Protein AF-A0AAV4H2F5-F1 (afdb_monomer)

Mean predicted aligned error: 20.24 Å

Solvent-accessible surface area (backbone atoms only — not comparable to full-atom values): 13878 Å² total; per-residue (Å²): 135,83,78,61,70,67,60,59,53,52,52,54,50,53,52,54,51,52,52,49,53,52,49,54,52,52,52,52,52,51,51,53,51,51,52,52,50,53,53,51,51,53,53,52,52,51,53,51,50,53,53,51,53,53,51,51,52,51,50,50,52,52,51,52,51,51,52,52,51,51,53,53,50,51,56,56,52,55,61,58,53,57,67,69,66,74,74,79,84,84,77,84,87,78,87,90,76,91,78,83,88,78,91,76,88,77,88,81,81,91,78,89,80,89,75,86,76,86,82,80,87,81,82,80,81,82,85,76,77,90,78,78,86,81,91,73,89,78,78,87,79,90,80,91,72,88,82,88,80,90,79,90,75,90,73,89,80,80,88,81,90,74,94,68,84,86,75,78,76,78,73,85,73,88,66,60,94,46,59,44,77,50,76,61,87,96,46,82,45,82,46,82,44,95,46,74,73,76,76,76,123

Radius of gyration: 42.18 Å; Cα contacts (8 Å, |Δi|>4): 29; chains: 1; bounding box: 100×70×114 Å

Structure (mmCIF, N/CA/C/O backbone):
data_AF-A0AAV4H2F5-F1
#
_entry.id   AF-A0AAV4H2F5-F1
#
loop_
_atom_site.group_PDB
_atom_site.id
_atom_site.type_symbol
_atom_site.label_atom_id
_atom_site.label_alt_id
_atom_site.label_comp_id
_atom_site.label_asym_id
_atom_site.label_entity_id
_atom_site.label_seq_id
_atom_site.pdbx_PDB_ins_code
_atom_site.Cartn_x
_atom_site.Cartn_y
_atom_site.Cartn_z
_atom_site.occupancy
_atom_site.B_iso_or_equiv
_atom_site.auth_seq_id
_atom_site.auth_comp_id
_atom_site.auth_asym_id
_atom_site.auth_atom_id
_atom_site.pdbx_PDB_model_num
ATOM 1 N N . MET A 1 1 ? 47.184 4.853 -54.121 1.00 73.62 1 MET A N 1
ATOM 2 C CA . MET A 1 1 ? 46.004 4.167 -53.568 1.00 73.62 1 MET A CA 1
ATOM 3 C C . MET A 1 1 ? 45.003 5.273 -53.310 1.00 73.62 1 MET A C 1
ATOM 5 O O . MET A 1 1 ? 45.064 5.906 -52.266 1.00 73.62 1 MET A O 1
ATOM 9 N N . GLU A 1 2 ? 44.253 5.638 -54.346 1.00 85.94 2 GLU A N 1
ATOM 10 C CA . GLU A 1 2 ? 43.123 6.559 -54.211 1.00 85.94 2 GLU A CA 1
ATOM 11 C C . GLU A 1 2 ? 42.009 5.762 -53.534 1.00 85.94 2 GLU A C 1
ATOM 13 O O . GLU A 1 2 ? 41.731 4.635 -53.934 1.00 85.94 2 GLU A O 1
ATOM 18 N N . ILE A 1 3 ? 41.495 6.279 -52.422 1.00 80.38 3 ILE A N 1
ATOM 19 C CA . ILE A 1 3 ? 40.311 5.719 -51.775 1.00 80.38 3 ILE A CA 1
ATOM 20 C C . ILE A 1 3 ? 39.130 6.325 -52.521 1.00 80.38 3 ILE A C 1
ATOM 22 O O . ILE A 1 3 ? 39.011 7.547 -52.564 1.00 80.38 3 ILE A O 1
ATOM 26 N N . ASP A 1 4 ? 38.303 5.481 -53.127 1.00 89.12 4 ASP A N 1
ATOM 27 C CA . ASP A 1 4 ? 37.153 5.917 -53.913 1.00 89.12 4 ASP A CA 1
ATOM 28 C C . ASP A 1 4 ? 36.142 6.653 -53.011 1.00 89.12 4 ASP A C 1
ATOM 30 O O . ASP A 1 4 ? 35.749 6.135 -51.958 1.00 89.12 4 ASP A O 1
ATOM 34 N N . ASP A 1 5 ? 35.700 7.848 -53.422 1.00 89.81 5 ASP A N 1
ATOM 35 C CA . ASP A 1 5 ? 34.778 8.726 -52.673 1.00 89.81 5 ASP A CA 1
ATOM 36 C C . ASP A 1 5 ? 33.456 8.035 -52.270 1.00 89.81 5 ASP A C 1
ATOM 38 O O . ASP A 1 5 ? 32.807 8.417 -51.290 1.00 89.81 5 ASP A O 1
ATOM 42 N N . GLU A 1 6 ? 33.070 6.967 -52.973 1.00 91.44 6 GLU A N 1
ATOM 43 C CA . GLU A 1 6 ? 31.898 6.144 -52.649 1.00 91.44 6 GLU A CA 1
ATOM 44 C C . GLU A 1 6 ? 32.012 5.475 -51.269 1.00 91.44 6 GLU A C 1
ATOM 46 O O . GLU A 1 6 ? 31.025 5.365 -50.534 1.00 91.44 6 GLU A O 1
ATOM 51 N N . THR A 1 7 ? 33.225 5.087 -50.865 1.00 89.12 7 THR A N 1
ATOM 52 C CA . THR A 1 7 ? 33.466 4.433 -49.569 1.00 89.12 7 THR A CA 1
ATOM 53 C C . THR A 1 7 ? 33.286 5.396 -48.392 1.00 89.12 7 THR A C 1
ATOM 55 O O . THR A 1 7 ? 32.769 5.003 -47.341 1.00 89.12 7 THR A O 1
ATOM 58 N N . LEU A 1 8 ? 33.629 6.677 -48.575 1.00 87.06 8 LEU A N 1
ATOM 59 C CA . LEU A 1 8 ? 33.446 7.719 -47.562 1.00 87.06 8 LEU A CA 1
ATOM 60 C C . LEU A 1 8 ? 31.963 8.050 -47.356 1.00 87.06 8 LEU A C 1
ATOM 62 O O . LEU A 1 8 ? 31.521 8.218 -46.215 1.00 87.06 8 LEU A O 1
ATOM 66 N N . MET A 1 9 ? 31.173 8.078 -48.435 1.00 90.06 9 MET A N 1
ATOM 67 C CA . MET A 1 9 ? 29.725 8.295 -48.339 1.00 90.06 9 MET A CA 1
ATOM 68 C C . MET A 1 9 ? 29.001 7.117 -47.674 1.00 90.06 9 MET A C 1
ATOM 70 O O . MET A 1 9 ? 28.129 7.339 -46.829 1.00 90.06 9 MET A O 1
ATOM 74 N N . ALA A 1 10 ? 29.404 5.876 -47.969 1.00 90.94 10 ALA A N 1
ATOM 75 C CA . ALA A 1 10 ? 28.856 4.692 -47.305 1.00 90.94 10 ALA A CA 1
ATOM 76 C C . ALA A 1 10 ? 29.138 4.697 -45.789 1.00 90.94 10 ALA A C 1
ATOM 78 O O . ALA A 1 10 ? 28.233 4.459 -44.987 1.00 90.94 10 ALA A O 1
ATOM 79 N N . ALA A 1 11 ? 30.363 5.043 -45.378 1.00 90.81 11 ALA A N 1
ATOM 80 C CA . ALA A 1 11 ? 30.732 5.121 -43.963 1.00 90.81 11 ALA A CA 1
ATOM 81 C C . ALA A 1 11 ? 29.946 6.207 -43.204 1.00 90.81 11 ALA A C 1
ATOM 83 O O . ALA A 1 11 ? 29.493 5.979 -42.078 1.00 90.81 11 ALA A O 1
ATOM 84 N N . ALA A 1 12 ? 29.735 7.374 -43.825 1.00 91.56 12 ALA A N 1
ATOM 85 C CA . ALA A 1 12 ? 28.931 8.446 -43.240 1.00 91.56 12 ALA A CA 1
ATOM 86 C C . ALA A 1 12 ? 27.466 8.020 -43.037 1.00 91.56 12 ALA A C 1
ATOM 88 O O . ALA A 1 12 ? 26.872 8.307 -41.994 1.00 91.56 12 ALA A O 1
ATOM 89 N N . TRP A 1 13 ? 26.899 7.293 -44.004 1.00 93.50 13 TRP A N 1
ATOM 90 C CA . TRP A 1 13 ? 25.526 6.798 -43.919 1.00 93.50 13 TRP A CA 1
ATOM 91 C C . TRP A 1 13 ? 25.353 5.752 -42.808 1.00 93.50 13 TRP A C 1
ATOM 93 O O . TRP A 1 13 ? 24.435 5.866 -41.994 1.00 93.50 13 TRP A O 1
ATOM 103 N N . VAL A 1 14 ? 26.283 4.798 -42.694 1.00 94.81 14 VAL A N 1
ATOM 104 C CA . VAL A 1 14 ? 26.272 3.777 -41.63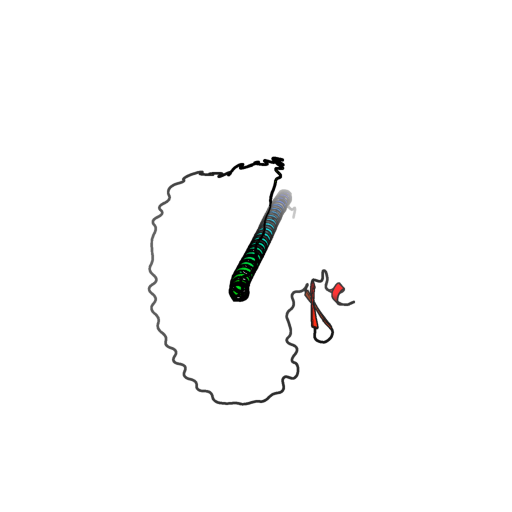0 1.00 94.81 14 VAL A CA 1
ATOM 105 C C . VAL A 1 14 ? 26.394 4.406 -40.241 1.00 94.81 14 VAL A C 1
ATOM 107 O O . VAL A 1 14 ? 25.646 4.039 -39.333 1.00 94.81 14 VAL A O 1
ATOM 110 N N . ASN A 1 15 ? 27.282 5.390 -40.065 1.00 94.19 15 ASN A N 1
ATOM 111 C CA . ASN A 1 15 ? 27.421 6.086 -38.784 1.00 94.19 15 ASN A CA 1
ATOM 112 C C . ASN A 1 15 ? 26.136 6.824 -38.393 1.00 94.19 15 ASN A C 1
ATOM 114 O O . ASN A 1 15 ? 25.730 6.750 -37.236 1.00 94.19 15 ASN A O 1
ATOM 118 N N . ARG A 1 16 ? 25.453 7.459 -39.355 1.00 95.31 16 ARG A N 1
ATOM 119 C CA . ARG A 1 16 ? 24.168 8.130 -39.112 1.00 95.31 16 ARG A CA 1
ATOM 120 C C . ARG A 1 16 ? 23.063 7.154 -38.697 1.00 95.31 16 ARG A C 1
ATOM 122 O O . ARG A 1 16 ? 22.272 7.457 -37.806 1.00 95.31 16 ARG A O 1
ATOM 129 N N . ILE A 1 17 ? 23.009 5.975 -39.315 1.00 95.88 17 ILE A N 1
ATOM 130 C CA . ILE A 1 17 ? 22.057 4.925 -38.922 1.00 95.88 17 ILE A CA 1
ATOM 131 C C . ILE A 1 17 ? 22.362 4.442 -37.508 1.00 95.88 17 ILE A C 1
ATOM 133 O O . ILE A 1 17 ? 21.457 4.353 -36.681 1.00 95.88 17 ILE A O 1
ATOM 137 N N . ARG A 1 18 ? 23.638 4.191 -37.203 1.00 95.50 18 ARG A N 1
ATOM 138 C CA . ARG A 1 18 ? 24.060 3.732 -35.878 1.00 95.50 18 ARG A CA 1
ATOM 139 C C . ARG A 1 18 ? 23.700 4.735 -34.783 1.00 95.50 18 ARG A C 1
ATOM 141 O O . ARG A 1 18 ? 23.209 4.322 -33.736 1.00 95.50 18 ARG A O 1
ATOM 148 N N . THR A 1 19 ? 23.892 6.035 -35.025 1.00 95.69 19 THR A N 1
ATOM 149 C CA . THR A 1 19 ? 23.499 7.076 -34.063 1.00 95.69 19 THR A CA 1
ATOM 150 C C . THR A 1 19 ? 21.989 7.139 -33.872 1.00 95.69 19 THR A C 1
ATOM 152 O O . THR A 1 19 ? 21.538 7.263 -32.739 1.00 95.69 19 THR A O 1
ATOM 155 N N . ASN A 1 20 ? 21.203 6.994 -34.944 1.00 95.94 20 ASN A N 1
ATOM 156 C CA . ASN A 1 20 ? 19.742 6.997 -34.843 1.00 95.94 20 ASN A CA 1
ATOM 157 C C . ASN A 1 20 ? 19.227 5.780 -34.065 1.00 95.94 20 ASN A C 1
ATOM 159 O O . ASN A 1 20 ? 18.399 5.942 -33.177 1.00 95.94 20 ASN A O 1
ATOM 163 N N . ILE A 1 21 ? 19.753 4.580 -34.343 1.00 96.38 21 ILE A N 1
ATOM 164 C CA . ILE A 1 21 ? 19.394 3.364 -33.598 1.00 96.38 21 ILE A CA 1
ATOM 165 C C . ILE A 1 21 ? 19.766 3.522 -32.121 1.00 96.38 21 ILE A C 1
ATOM 167 O O . ILE A 1 21 ? 18.947 3.241 -31.254 1.00 96.38 21 ILE A O 1
ATOM 171 N N . SER A 1 22 ? 20.970 4.025 -31.825 1.00 96.62 22 SER A N 1
ATOM 172 C CA . SER A 1 22 ? 21.388 4.271 -30.441 1.00 96.62 22 SER A CA 1
ATOM 173 C C . SER A 1 22 ? 20.466 5.262 -29.729 1.00 96.62 22 SER A C 1
ATOM 175 O O . SER A 1 22 ? 20.168 5.056 -28.559 1.00 96.62 22 SER A O 1
ATOM 177 N N . LEU A 1 23 ? 20.006 6.316 -30.412 1.00 96.44 23 LEU A N 1
ATOM 178 C CA . LEU A 1 23 ? 19.066 7.283 -29.844 1.00 96.44 23 LEU A CA 1
ATOM 179 C C . LEU A 1 23 ? 17.716 6.625 -29.552 1.00 96.44 23 LEU A C 1
ATOM 181 O O . LEU A 1 23 ? 17.204 6.783 -28.450 1.00 96.44 23 LEU A O 1
ATOM 185 N N . VAL A 1 24 ? 17.171 5.856 -30.498 1.00 97.56 24 VAL A N 1
ATOM 186 C CA . VAL A 1 24 ? 15.893 5.145 -30.318 1.00 97.56 24 VAL A CA 1
ATOM 187 C C . VAL A 1 24 ? 15.962 4.185 -29.132 1.00 97.56 24 VAL A C 1
ATOM 189 O O . VAL A 1 24 ? 15.056 4.185 -28.306 1.00 97.56 24 VAL A O 1
ATOM 192 N N . VAL A 1 25 ? 17.051 3.422 -29.000 1.00 97.94 25 VAL A N 1
ATOM 193 C CA . VAL A 1 25 ? 17.245 2.512 -27.860 1.00 97.94 25 VAL A CA 1
ATOM 194 C C . VAL A 1 25 ? 17.306 3.286 -26.544 1.00 97.94 25 VAL A C 1
ATOM 196 O O . VAL A 1 25 ? 16.653 2.893 -25.584 1.00 97.94 25 VAL A O 1
ATOM 199 N N . VAL A 1 26 ? 18.041 4.401 -26.489 1.00 97.94 26 VAL A N 1
ATOM 200 C CA . VAL A 1 26 ? 18.114 5.230 -25.274 1.00 97.94 26 VAL A CA 1
ATOM 201 C C . VAL A 1 26 ? 16.744 5.799 -24.912 1.00 97.94 26 VAL A C 1
ATOM 203 O O . VAL A 1 26 ? 16.354 5.723 -23.752 1.00 97.94 26 VAL A O 1
ATOM 206 N N . VAL A 1 27 ? 15.992 6.319 -25.885 1.00 97.94 27 VAL A N 1
ATOM 207 C CA . VAL A 1 27 ? 14.635 6.836 -25.651 1.00 97.94 27 VAL A CA 1
ATOM 208 C C . VAL A 1 27 ? 13.709 5.729 -25.153 1.00 97.94 27 VAL A C 1
ATOM 210 O O . VAL A 1 27 ? 13.014 5.939 -24.166 1.00 97.94 27 VAL A O 1
ATOM 213 N N . ALA A 1 28 ? 13.744 4.542 -25.763 1.00 98.00 28 ALA A N 1
ATOM 214 C CA . ALA A 1 28 ? 12.943 3.403 -25.317 1.00 98.00 28 ALA A CA 1
ATOM 215 C C . ALA A 1 28 ? 13.274 3.001 -23.870 1.00 98.00 28 ALA A C 1
ATOM 217 O O . ALA A 1 28 ? 12.367 2.806 -23.068 1.00 98.00 28 ALA A O 1
ATOM 218 N N . VAL A 1 29 ? 14.561 2.946 -23.508 1.00 98.12 29 VAL A N 1
ATOM 219 C CA . VAL A 1 29 ? 14.987 2.657 -22.129 1.00 98.12 29 VAL A CA 1
ATOM 220 C C . VAL A 1 29 ? 14.498 3.734 -21.161 1.00 98.12 29 VAL A C 1
ATOM 222 O O . VAL A 1 29 ? 13.995 3.395 -20.096 1.00 98.12 29 VAL A O 1
ATOM 225 N N . VAL A 1 30 ? 14.602 5.018 -21.520 1.00 98.12 30 VAL A N 1
ATOM 226 C CA . VAL A 1 30 ? 14.105 6.118 -20.677 1.00 98.12 30 VAL A CA 1
ATOM 227 C C . VAL A 1 30 ? 12.598 6.003 -20.463 1.00 98.12 30 VAL A C 1
ATOM 229 O O . VAL A 1 30 ? 12.151 6.116 -19.328 1.00 98.12 30 VAL A O 1
ATOM 232 N N . VAL A 1 31 ? 11.826 5.723 -21.516 1.00 98.31 31 VAL A N 1
ATOM 233 C CA . VAL A 1 31 ? 10.371 5.531 -21.411 1.00 98.31 31 VAL A CA 1
ATOM 234 C C . VAL A 1 31 ? 10.037 4.354 -20.494 1.00 98.31 31 VAL A C 1
ATOM 236 O O . VAL A 1 31 ? 9.210 4.505 -19.604 1.00 98.31 31 VAL A O 1
ATOM 239 N N . ILE A 1 32 ? 10.721 3.214 -20.643 1.00 98.06 32 ILE A N 1
ATOM 240 C CA . ILE A 1 32 ? 10.526 2.054 -19.758 1.00 98.06 32 ILE A CA 1
ATOM 241 C C . ILE A 1 32 ? 10.824 2.424 -18.301 1.00 98.06 32 ILE A C 1
ATOM 243 O O . ILE A 1 32 ? 10.055 2.071 -17.414 1.00 98.06 32 ILE A O 1
ATOM 247 N N . VAL A 1 33 ? 11.916 3.149 -18.044 1.00 98.12 33 VAL A N 1
ATOM 248 C CA . VAL A 1 33 ? 12.264 3.589 -16.685 1.00 98.12 33 VAL A CA 1
ATOM 249 C C . VAL A 1 33 ? 11.192 4.514 -16.112 1.00 98.12 33 VAL A C 1
ATOM 251 O O . VAL A 1 33 ? 10.830 4.344 -14.954 1.00 98.12 33 VAL A O 1
ATOM 254 N N . VAL A 1 34 ? 10.661 5.451 -16.904 1.00 98.12 34 VAL A N 1
ATOM 255 C CA . VAL A 1 34 ? 9.575 6.344 -16.467 1.00 98.12 34 VAL A CA 1
ATOM 256 C C . VAL A 1 34 ? 8.329 5.540 -16.097 1.00 98.12 34 VAL A C 1
ATOM 258 O O . VAL A 1 34 ? 7.833 5.704 -14.989 1.00 98.12 34 VAL A O 1
ATOM 261 N N . ILE A 1 35 ? 7.900 4.606 -16.952 1.00 98.12 35 ILE A N 1
ATOM 262 C CA . ILE A 1 35 ? 6.741 3.740 -16.676 1.00 98.12 35 ILE A CA 1
ATOM 263 C C . ILE A 1 35 ? 6.956 2.941 -15.385 1.00 98.12 35 ILE A C 1
ATOM 265 O O . ILE A 1 35 ? 6.067 2.864 -14.544 1.00 98.12 35 ILE A O 1
ATOM 269 N N . VAL A 1 36 ? 8.146 2.363 -15.191 1.00 98.19 36 VAL A N 1
ATOM 270 C CA . VAL A 1 36 ? 8.461 1.614 -13.964 1.00 98.19 36 VAL A CA 1
ATOM 271 C C . VAL A 1 36 ? 8.384 2.513 -12.730 1.00 98.19 36 VAL A C 1
ATOM 273 O O . VAL A 1 36 ? 7.870 2.079 -11.703 1.00 98.19 36 VAL A O 1
ATOM 276 N N . VAL A 1 37 ? 8.874 3.752 -12.811 1.00 97.94 37 VAL A N 1
ATOM 277 C C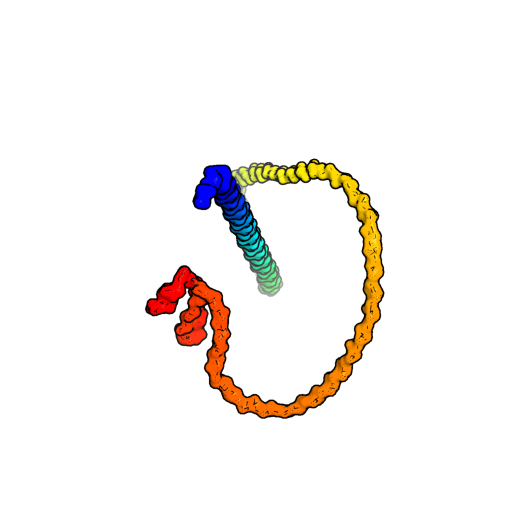A . VAL A 1 37 ? 8.798 4.710 -11.698 1.00 97.94 37 VAL A CA 1
ATOM 278 C C . VAL A 1 37 ? 7.346 5.064 -11.376 1.00 97.94 37 VAL A C 1
ATOM 280 O O . VAL A 1 37 ? 6.978 5.009 -10.205 1.00 97.94 37 VAL A O 1
ATOM 283 N N . GLU A 1 38 ? 6.520 5.347 -12.386 1.00 98.38 38 GLU A N 1
ATOM 284 C CA . GLU A 1 38 ? 5.092 5.641 -12.197 1.00 98.38 38 GLU A CA 1
ATOM 285 C C . GLU A 1 38 ? 4.355 4.457 -11.558 1.00 98.38 38 GLU A C 1
ATOM 287 O O . GLU A 1 38 ? 3.631 4.629 -10.579 1.00 98.38 38 GLU A O 1
ATOM 29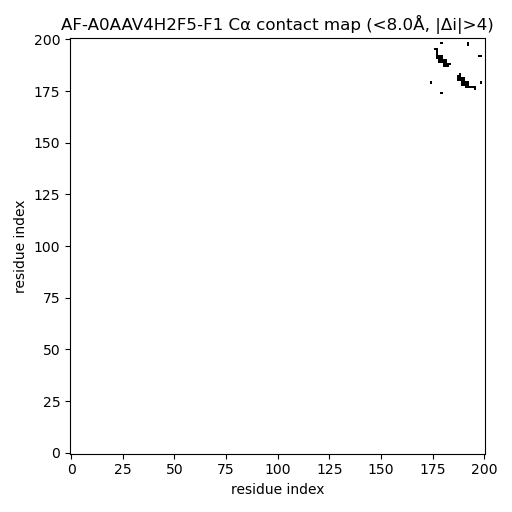2 N N . VAL A 1 39 ? 4.604 3.232 -12.031 1.00 98.25 39 VAL A N 1
ATOM 293 C CA . VAL A 1 39 ? 4.014 2.018 -11.443 1.00 98.25 39 VAL A CA 1
ATOM 294 C C . VAL A 1 39 ? 4.432 1.848 -9.981 1.00 98.25 39 VAL A C 1
ATOM 296 O O . VAL A 1 39 ? 3.602 1.516 -9.135 1.00 98.25 39 VAL A O 1
ATOM 299 N N . VAL A 1 40 ? 5.705 2.086 -9.652 1.00 97.94 40 VAL A N 1
ATOM 300 C CA . VAL A 1 40 ? 6.188 2.002 -8.265 1.00 97.94 40 VAL A CA 1
ATOM 301 C C . VAL A 1 40 ? 5.512 3.050 -7.381 1.00 97.94 40 VAL A C 1
ATOM 303 O O . VAL A 1 40 ? 5.133 2.726 -6.257 1.00 97.94 40 VAL A O 1
ATOM 306 N N . GLU A 1 41 ? 5.332 4.277 -7.870 1.00 98.38 41 GLU A N 1
ATOM 307 C CA . GLU A 1 41 ? 4.627 5.330 -7.135 1.00 98.38 41 GLU A CA 1
ATOM 308 C C . GLU A 1 41 ? 3.176 4.931 -6.839 1.00 98.38 41 GLU A C 1
ATOM 310 O O . GLU A 1 41 ? 2.752 4.994 -5.684 1.00 98.38 41 GLU A O 1
ATOM 315 N N . VAL A 1 42 ? 2.454 4.416 -7.840 1.00 98.12 42 VAL A N 1
ATOM 316 C CA . VAL A 1 42 ? 1.079 3.921 -7.669 1.00 98.12 42 VAL A CA 1
ATOM 317 C C . VAL A 1 42 ? 1.022 2.803 -6.625 1.00 98.12 42 VAL A C 1
ATOM 319 O O . VAL A 1 42 ? 0.191 2.853 -5.720 1.00 98.12 42 VAL A O 1
ATOM 322 N N . ILE A 1 43 ? 1.938 1.828 -6.680 1.00 97.69 43 ILE A N 1
ATOM 323 C CA . ILE A 1 43 ? 1.998 0.741 -5.689 1.00 97.69 43 ILE A CA 1
ATOM 324 C C . ILE A 1 43 ? 2.214 1.298 -4.276 1.00 97.69 43 ILE A C 1
ATOM 326 O O . ILE A 1 43 ? 1.559 0.853 -3.333 1.00 97.69 43 ILE A O 1
ATOM 330 N N . VAL A 1 44 ? 3.108 2.278 -4.109 1.00 98.31 44 VAL A N 1
ATOM 331 C CA . VAL A 1 44 ? 3.355 2.907 -2.802 1.00 98.31 44 VAL A CA 1
ATOM 332 C C . VAL A 1 44 ? 2.096 3.605 -2.288 1.00 98.31 44 VAL A C 1
ATOM 334 O O . VAL A 1 44 ? 1.751 3.423 -1.120 1.00 98.31 44 VAL A O 1
ATOM 337 N N . VAL A 1 45 ? 1.386 4.349 -3.141 1.00 98.19 45 VAL A N 1
ATOM 338 C CA . VAL A 1 45 ? 0.125 5.011 -2.770 1.00 98.19 45 VAL A CA 1
ATOM 339 C C . VAL A 1 45 ? -0.917 3.983 -2.329 1.00 98.19 45 VAL A C 1
ATOM 341 O O . VAL A 1 45 ? -1.490 4.133 -1.251 1.00 98.19 45 VAL A O 1
ATOM 344 N N . VAL A 1 46 ? -1.105 2.901 -3.091 1.00 98.06 46 VAL A N 1
ATOM 345 C CA . VAL A 1 46 ? -2.047 1.823 -2.743 1.00 98.06 46 VAL A CA 1
ATOM 346 C C . VAL A 1 46 ? -1.703 1.205 -1.386 1.00 98.06 46 VAL A C 1
ATOM 348 O O . VAL A 1 46 ? -2.580 1.051 -0.538 1.00 98.06 46 VAL A O 1
ATOM 351 N N . VAL A 1 47 ? -0.425 0.905 -1.131 1.00 98.31 47 VAL A N 1
ATOM 352 C CA . VAL A 1 47 ? 0.014 0.357 0.164 1.00 98.31 47 VAL A CA 1
ATOM 353 C C . VAL A 1 47 ? -0.285 1.328 1.308 1.00 98.31 47 VAL A C 1
ATOM 355 O O . VAL A 1 47 ? -0.772 0.901 2.355 1.00 98.31 47 VAL A O 1
ATOM 358 N N . VAL A 1 48 ? -0.033 2.628 1.123 1.00 98.19 48 VAL A N 1
ATOM 359 C CA . VAL A 1 48 ? -0.344 3.648 2.137 1.00 98.19 48 VAL A CA 1
ATOM 360 C C . VAL A 1 48 ? -1.846 3.702 2.416 1.00 98.19 48 VAL A C 1
ATOM 362 O O . VAL A 1 48 ? -2.234 3.695 3.583 1.00 98.19 48 VAL A O 1
ATOM 365 N N . VAL A 1 49 ? -2.688 3.689 1.378 1.00 98.19 49 VAL A N 1
ATOM 366 C CA . VAL A 1 49 ? -4.152 3.675 1.527 1.00 98.19 49 VAL A CA 1
ATOM 367 C C . VAL A 1 49 ? -4.607 2.445 2.313 1.00 98.19 49 VAL A C 1
ATOM 369 O O . VAL A 1 49 ? -5.341 2.588 3.288 1.00 98.19 49 VAL A O 1
ATOM 372 N N . VAL A 1 50 ? -4.111 1.251 1.972 1.00 98.19 50 VAL A N 1
ATOM 373 C CA . VAL A 1 50 ? -4.439 0.013 2.699 1.00 98.19 50 VAL A CA 1
ATOM 374 C C . VAL A 1 50 ? -4.046 0.115 4.175 1.00 98.19 50 VAL A C 1
ATOM 376 O O . VAL A 1 50 ? -4.835 -0.248 5.048 1.00 98.19 50 VAL A O 1
ATOM 379 N N . VAL A 1 51 ? -2.858 0.645 4.484 1.00 98.19 51 VAL A N 1
ATOM 380 C CA . VAL A 1 51 ? -2.419 0.844 5.875 1.00 98.19 51 VAL A CA 1
ATOM 381 C C . VAL A 1 51 ? -3.345 1.812 6.615 1.00 98.19 51 VAL A C 1
ATOM 383 O O . VAL A 1 51 ? -3.730 1.524 7.749 1.00 98.19 51 VAL A O 1
ATOM 386 N N . VAL A 1 52 ? -3.740 2.925 5.989 1.00 98.19 52 VAL A N 1
ATOM 387 C CA . VAL A 1 52 ? -4.682 3.889 6.584 1.00 98.19 52 VAL A CA 1
ATOM 388 C C . VAL A 1 52 ? -6.028 3.225 6.874 1.00 98.19 52 VAL A C 1
ATOM 390 O O . VAL A 1 52 ? -6.528 3.351 7.991 1.00 98.19 52 VAL A O 1
ATOM 393 N N . VAL A 1 53 ? -6.577 2.459 5.927 1.00 98.12 53 VAL A N 1
ATOM 394 C CA . VAL A 1 53 ? -7.839 1.723 6.112 1.00 98.12 53 VAL A CA 1
ATOM 395 C C . VAL A 1 53 ? -7.739 0.750 7.288 1.00 98.12 53 VAL A C 1
ATOM 397 O O . VAL A 1 53 ? -8.608 0.747 8.158 1.00 98.12 53 VAL A O 1
ATOM 400 N N . VAL A 1 54 ? -6.655 -0.029 7.379 1.00 98.06 54 VAL A N 1
ATOM 401 C CA . VAL A 1 54 ? -6.434 -0.953 8.506 1.00 98.06 54 VAL A CA 1
ATOM 402 C C . VAL A 1 54 ? -6.393 -0.203 9.840 1.00 98.06 54 VAL A C 1
ATOM 404 O O . VAL A 1 54 ? -7.006 -0.649 10.810 1.00 98.06 54 VAL A O 1
ATOM 407 N N . VAL A 1 55 ? -5.715 0.948 9.904 1.00 98.12 55 VAL A N 1
ATOM 408 C CA . VAL A 1 55 ? -5.668 1.775 11.120 1.00 98.12 55 VAL A CA 1
ATOM 409 C C . VAL A 1 55 ? -7.063 2.274 11.503 1.00 98.12 55 VAL A C 1
ATOM 411 O O . VAL A 1 55 ? -7.433 2.167 12.672 1.00 98.12 55 VAL A O 1
ATOM 414 N N . VAL A 1 56 ? -7.855 2.760 10.543 1.00 98.12 56 VAL A N 1
ATOM 415 C CA . VAL A 1 56 ? -9.238 3.206 10.788 1.00 98.12 56 VAL A CA 1
ATOM 416 C C . VAL A 1 56 ? -10.088 2.062 11.339 1.00 98.12 56 VAL A C 1
ATOM 418 O O . VAL A 1 56 ? -10.745 2.236 12.364 1.00 98.12 56 VAL A O 1
ATOM 421 N N . VAL A 1 57 ? -10.017 0.870 10.738 1.00 98.00 57 VAL A N 1
ATOM 422 C CA . VAL A 1 57 ? -10.743 -0.317 11.221 1.00 98.00 57 VAL A CA 1
ATOM 423 C C . VAL A 1 57 ? -10.349 -0.661 12.660 1.00 98.00 57 VAL A C 1
ATOM 425 O O . VAL A 1 57 ? -11.220 -0.903 13.494 1.00 98.00 57 VAL A O 1
ATOM 428 N N . VAL A 1 58 ? -9.053 -0.634 12.990 1.00 98.06 58 VAL A N 1
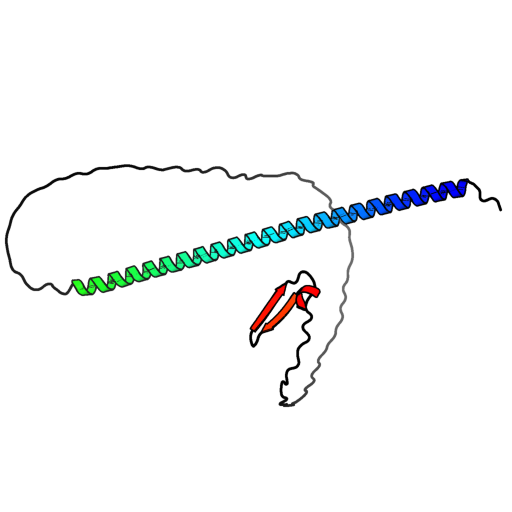ATOM 429 C CA . VAL A 1 58 ? -8.582 -0.880 14.364 1.00 98.06 58 VAL A CA 1
ATOM 430 C C . VAL A 1 58 ? -9.146 0.156 15.339 1.00 98.06 58 VAL A C 1
ATOM 432 O O . VAL A 1 58 ? -9.603 -0.219 16.419 1.00 98.06 58 VAL A O 1
ATOM 435 N N . VAL A 1 59 ? -9.159 1.441 14.970 1.00 98.06 59 VAL A N 1
ATOM 436 C CA . VAL A 1 59 ? -9.740 2.506 15.803 1.00 98.06 59 VAL A CA 1
ATOM 437 C C . VAL A 1 59 ? -11.232 2.267 16.035 1.00 98.06 59 VAL A C 1
ATOM 439 O O . VAL A 1 59 ? -11.673 2.319 17.182 1.00 98.06 59 VAL A O 1
ATOM 442 N N . VAL A 1 60 ? -11.994 1.935 14.988 1.00 98.00 60 VAL A N 1
ATOM 443 C CA . VAL A 1 60 ? -13.429 1.619 15.102 1.00 98.00 60 VAL A CA 1
ATOM 444 C C . VAL A 1 60 ? -13.655 0.443 16.053 1.00 98.00 60 VAL A C 1
ATOM 446 O O . VAL A 1 60 ? -14.480 0.540 16.960 1.00 98.00 60 VAL A O 1
ATOM 449 N N . VAL A 1 61 ? -12.881 -0.640 15.922 1.00 98.06 61 VAL A N 1
ATOM 450 C CA . VAL A 1 61 ? -12.972 -1.799 16.827 1.00 98.06 61 VAL A CA 1
ATOM 451 C C . VAL A 1 61 ? -12.693 -1.396 18.278 1.00 98.06 61 VAL A C 1
ATOM 453 O O . VAL A 1 61 ? -13.430 -1.803 19.175 1.00 98.06 61 VAL A O 1
ATOM 456 N N . VAL A 1 62 ? -11.671 -0.571 18.528 1.00 98.12 62 VAL A N 1
ATOM 457 C CA . VAL A 1 62 ? -11.362 -0.074 19.880 1.00 98.12 62 VAL A CA 1
ATOM 458 C C . VAL A 1 62 ? -12.516 0.757 20.444 1.00 98.12 62 VAL A C 1
ATOM 460 O O . VAL A 1 62 ? -12.891 0.554 21.599 1.00 98.12 62 VAL A O 1
ATOM 463 N N . VAL A 1 63 ? -13.115 1.645 19.645 1.00 98.12 63 VAL A N 1
ATOM 464 C CA . VAL A 1 63 ? -14.279 2.445 20.060 1.00 98.12 63 VAL A CA 1
ATOM 465 C C . VAL A 1 63 ? -15.459 1.541 20.419 1.00 98.12 63 VAL A C 1
ATOM 467 O O . VAL A 1 63 ? -16.031 1.701 21.496 1.00 98.12 63 VAL A O 1
ATOM 470 N N . VAL A 1 64 ? -15.777 0.546 19.585 1.00 98.06 64 VAL A N 1
ATOM 471 C CA . VAL A 1 64 ? -16.850 -0.425 19.863 1.00 98.06 64 VAL A CA 1
ATOM 472 C C . VAL A 1 64 ? -16.591 -1.172 21.174 1.00 98.06 64 VAL A C 1
ATOM 474 O O . VAL A 1 64 ? -17.495 -1.294 21.998 1.00 98.06 64 VAL A O 1
ATOM 477 N N . VAL A 1 65 ? -15.355 -1.623 21.417 1.00 98.06 65 VAL A N 1
ATOM 478 C CA . VAL A 1 65 ? -14.988 -2.288 22.678 1.00 98.06 65 VAL A CA 1
ATOM 479 C C . VAL A 1 65 ? -15.192 -1.357 23.876 1.00 98.06 65 VAL A C 1
ATOM 481 O O . VAL A 1 65 ? -15.749 -1.791 24.883 1.00 98.06 65 VAL A O 1
ATOM 484 N N . ILE A 1 66 ? -14.791 -0.086 23.777 1.00 98.06 66 ILE A N 1
ATOM 485 C CA . ILE A 1 66 ? -15.004 0.902 24.846 1.00 98.06 66 ILE A CA 1
ATOM 486 C C . ILE A 1 66 ? -16.501 1.078 25.123 1.00 98.06 66 ILE A C 1
ATOM 488 O O . ILE A 1 66 ? -16.903 1.026 26.284 1.00 98.06 66 ILE A O 1
ATOM 492 N N . VAL A 1 67 ? -17.328 1.227 24.084 1.00 98.06 67 VAL A N 1
ATOM 493 C CA . VAL A 1 67 ? -18.787 1.359 24.227 1.00 98.06 67 VAL A CA 1
ATOM 494 C C . VAL A 1 67 ? -19.378 0.133 24.924 1.00 98.06 67 VAL A C 1
ATOM 496 O O . VAL A 1 67 ? -20.121 0.286 25.890 1.00 98.06 67 VAL A O 1
ATOM 499 N N . VAL A 1 68 ? -19.000 -1.080 24.508 1.00 97.94 68 VAL A N 1
ATOM 500 C CA . VAL A 1 68 ? -19.459 -2.323 25.151 1.00 97.94 68 VAL A CA 1
ATOM 501 C C . VAL A 1 68 ? -19.058 -2.364 26.626 1.00 97.94 68 VAL A C 1
ATOM 503 O O . VAL A 1 68 ? -19.883 -2.703 27.471 1.00 97.94 68 VAL A O 1
ATOM 506 N N . VAL A 1 69 ? -17.820 -1.987 26.963 1.00 97.75 69 VAL A N 1
ATOM 507 C CA . VAL A 1 69 ? -17.362 -1.927 28.360 1.00 97.75 69 VAL A CA 1
ATOM 508 C C . VAL A 1 69 ? -18.183 -0.920 29.167 1.00 97.75 69 VAL A C 1
ATOM 510 O O . VAL A 1 69 ? -18.599 -1.246 30.275 1.00 97.75 69 VAL A O 1
ATOM 513 N N . VAL A 1 70 ? -18.456 0.269 28.622 1.00 97.69 70 VAL A N 1
ATOM 514 C CA . VAL A 1 70 ? -19.292 1.283 29.287 1.00 97.69 70 VAL A CA 1
ATOM 515 C C . VAL A 1 70 ? -20.702 0.750 29.534 1.00 97.69 70 VAL A C 1
ATOM 517 O O . VAL A 1 70 ? -21.187 0.852 30.657 1.00 97.69 70 VAL A O 1
ATOM 520 N N . VAL A 1 71 ? -21.331 0.121 28.536 1.00 97.31 71 VAL A N 1
ATOM 521 C CA . VAL A 1 71 ? -22.666 -0.485 28.682 1.00 97.31 71 VAL A CA 1
ATOM 522 C C . VAL A 1 71 ? -22.665 -1.551 29.778 1.00 97.31 71 VAL A C 1
ATOM 524 O O . VAL A 1 71 ? -23.535 -1.534 30.645 1.00 97.31 71 VAL A O 1
ATOM 527 N N . VAL A 1 72 ? -21.666 -2.441 29.798 1.00 96.88 72 VAL A N 1
ATOM 528 C CA . VAL A 1 72 ? -21.536 -3.463 30.851 1.00 96.88 72 VAL A CA 1
ATOM 529 C C . VAL A 1 72 ? -21.391 -2.822 32.233 1.00 96.88 72 VAL A C 1
ATOM 531 O O . VAL A 1 72 ? -22.033 -3.273 33.176 1.00 96.88 72 VAL A O 1
ATOM 534 N N . VAL A 1 73 ? -20.587 -1.762 32.366 1.00 96.44 73 VAL A N 1
ATOM 535 C CA . VAL A 1 73 ? -20.426 -1.041 33.639 1.00 96.44 73 VAL A CA 1
ATOM 536 C C . VAL A 1 73 ? -21.746 -0.413 34.091 1.00 96.44 73 VAL A C 1
ATOM 538 O O . VAL A 1 73 ? -22.089 -0.549 35.261 1.00 96.44 73 VAL A O 1
ATOM 541 N N . VAL A 1 74 ? -22.499 0.229 33.191 1.00 95.50 74 VAL A N 1
ATOM 542 C CA . VAL A 1 74 ? -23.807 0.828 33.516 1.00 95.50 74 VAL A CA 1
ATOM 543 C C . VAL A 1 74 ? -24.783 -0.237 34.019 1.00 95.50 74 VAL A C 1
ATOM 545 O O . VAL A 1 74 ? -25.347 -0.070 35.096 1.00 95.50 74 VAL A O 1
ATOM 548 N N . VAL A 1 75 ? -24.902 -1.365 33.310 1.00 94.88 75 VAL A N 1
ATOM 549 C CA . VAL A 1 75 ? -25.789 -2.474 33.707 1.00 94.88 75 VAL A CA 1
ATOM 550 C C . VAL A 1 75 ? -25.414 -3.026 35.087 1.00 94.88 75 VAL A C 1
ATOM 552 O O . VAL A 1 75 ? -26.285 -3.225 35.929 1.00 94.88 75 VAL A O 1
ATOM 555 N N . VAL A 1 76 ? -24.118 -3.226 35.357 1.00 94.12 76 VAL A N 1
ATOM 556 C CA . VAL A 1 76 ? -23.650 -3.719 36.665 1.00 94.12 76 VAL A CA 1
ATOM 557 C C . VAL A 1 76 ? -23.960 -2.722 37.788 1.00 94.12 76 VAL A C 1
ATOM 559 O O . VAL A 1 76 ? -24.365 -3.131 38.874 1.00 94.12 76 VAL A O 1
ATOM 562 N N . VAL A 1 77 ? -23.802 -1.418 37.542 1.00 93.88 77 VAL A N 1
ATOM 563 C CA . VAL A 1 77 ? -24.093 -0.379 38.544 1.00 93.88 77 VAL A CA 1
ATOM 564 C C . VAL A 1 77 ? -25.590 -0.315 38.872 1.00 93.88 77 VAL A C 1
ATOM 566 O O . VAL A 1 77 ? -25.946 -0.174 40.042 1.00 93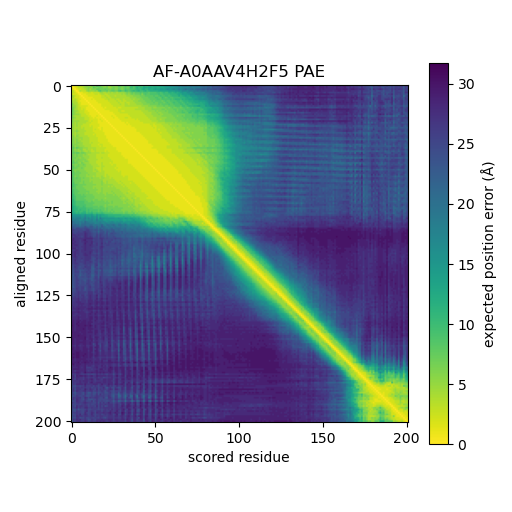.88 77 VAL A O 1
ATOM 569 N N . GLU A 1 78 ? -26.476 -0.456 37.885 1.00 90.56 78 GLU A N 1
ATOM 570 C CA . GLU A 1 78 ? -27.930 -0.444 38.113 1.00 90.56 78 GLU A CA 1
ATOM 571 C C . GLU A 1 78 ? -28.402 -1.629 38.977 1.00 90.56 78 GLU A C 1
ATOM 573 O O . GLU A 1 78 ? -29.250 -1.462 39.864 1.00 90.56 78 GLU A O 1
ATOM 578 N N . GLU A 1 79 ? -27.813 -2.816 38.796 1.00 86.81 79 GLU A N 1
ATOM 579 C CA . GLU A 1 79 ? -28.132 -3.991 39.617 1.00 86.81 79 GLU A CA 1
ATOM 580 C C . GLU A 1 79 ? -27.720 -3.816 41.091 1.00 86.81 79 GLU A C 1
ATOM 582 O O . GLU A 1 79 ? -28.446 -4.249 41.991 1.00 86.81 79 GLU A O 1
ATOM 587 N N . GLU A 1 80 ? -26.602 -3.141 41.374 1.00 81.44 80 GLU A N 1
ATOM 588 C CA . GLU A 1 80 ? -26.164 -2.900 42.757 1.00 81.44 80 GLU A CA 1
ATOM 589 C C . GLU A 1 80 ? -27.029 -1.851 43.480 1.00 81.44 80 GLU A C 1
ATOM 591 O O . GLU A 1 80 ? -27.316 -2.002 44.674 1.00 81.44 80 GLU A O 1
ATOM 596 N N . VAL A 1 81 ? -27.497 -0.810 42.778 1.00 77.75 81 VAL A N 1
ATOM 597 C CA . VAL A 1 81 ? -28.309 0.261 43.392 1.00 77.75 81 VAL A CA 1
ATOM 598 C C . VAL A 1 81 ? -29.702 -0.240 43.792 1.00 77.75 81 VAL A C 1
ATOM 600 O O . VAL A 1 81 ? -30.201 0.114 44.865 1.00 77.75 81 VAL A O 1
ATOM 603 N N . THR A 1 82 ? -30.325 -1.113 42.994 1.00 73.25 82 THR A N 1
ATOM 604 C CA . THR A 1 82 ? -31.675 -1.633 43.296 1.00 73.25 82 THR A CA 1
ATOM 605 C C . THR A 1 82 ? -31.731 -2.480 44.575 1.00 73.25 82 THR A C 1
ATOM 607 O O . THR A 1 82 ? -32.731 -2.436 45.297 1.00 73.25 82 THR A O 1
ATOM 610 N N . MET A 1 83 ? -30.648 -3.178 44.938 1.00 63.25 83 MET A N 1
ATOM 611 C CA . MET A 1 83 ? -30.583 -3.948 46.188 1.00 63.25 83 MET A CA 1
ATOM 612 C C . MET A 1 83 ? -30.497 -3.077 47.451 1.00 63.25 83 MET A C 1
ATOM 614 O O . MET A 1 83 ? -30.927 -3.523 48.517 1.00 63.25 83 MET A O 1
ATOM 618 N N . PHE A 1 84 ? -29.984 -1.845 47.367 1.00 62.94 84 PHE A N 1
ATOM 619 C CA . PHE A 1 84 ? -29.819 -0.989 48.549 1.00 62.94 84 PHE A CA 1
ATOM 620 C C . PHE A 1 84 ? -31.093 -0.202 48.911 1.00 62.94 84 PHE A C 1
ATOM 622 O O . PHE A 1 84 ? -31.306 0.120 50.079 1.00 62.94 84 PHE A O 1
ATOM 629 N N . VAL A 1 85 ? -31.974 0.070 47.940 1.00 61.66 85 VAL A N 1
ATOM 630 C CA . VAL A 1 85 ? -33.181 0.900 48.144 1.00 61.66 85 VAL A CA 1
ATOM 631 C C . VAL A 1 85 ? -34.418 0.073 48.550 1.00 61.66 85 VAL A C 1
ATOM 633 O O . VAL A 1 85 ? -35.321 0.590 49.202 1.00 61.66 85 VAL A O 1
ATOM 636 N N . GLY A 1 86 ? -34.447 -1.238 48.281 1.00 58.41 86 GLY A N 1
ATOM 637 C CA . GLY A 1 86 ? -35.589 -2.112 48.607 1.00 58.41 86 GLY A CA 1
ATOM 638 C C . GLY A 1 86 ? -35.733 -2.552 50.078 1.00 58.41 86 GLY A C 1
ATOM 639 O O . GLY A 1 86 ? -36.678 -3.266 50.406 1.00 58.41 86 GLY A O 1
ATOM 640 N N . GLY A 1 87 ? -34.813 -2.172 50.974 1.00 57.12 87 GLY A N 1
ATOM 641 C CA . GLY A 1 87 ? -34.775 -2.649 52.369 1.00 57.12 87 GLY A CA 1
ATOM 642 C C . GLY A 1 87 ? -35.432 -1.743 53.423 1.00 57.12 87 GLY A C 1
ATOM 643 O O . GLY A 1 87 ? -35.448 -2.103 54.599 1.00 57.12 87 GLY A O 1
ATOM 644 N N . GLY A 1 88 ? -35.948 -0.573 53.039 1.00 57.00 88 GLY A N 1
ATOM 645 C CA . GLY A 1 88 ? -36.412 0.476 53.960 1.00 57.00 88 GLY A CA 1
ATOM 646 C C . GLY A 1 88 ? -37.931 0.641 54.048 1.00 57.00 88 GLY A C 1
ATOM 647 O O . GLY A 1 88 ? -38.409 1.764 53.993 1.00 57.00 88 GLY A O 1
ATOM 648 N N . GLY A 1 89 ? -38.706 -0.444 54.139 1.00 56.72 89 GLY A N 1
ATOM 649 C CA . GLY A 1 89 ? -40.171 -0.387 54.255 1.00 56.72 89 GLY A CA 1
ATOM 650 C C . GLY A 1 89 ? -40.675 -0.892 55.606 1.00 56.72 89 GLY A C 1
ATOM 651 O O . GLY A 1 89 ? -41.072 -2.050 55.717 1.00 56.72 89 GLY A O 1
ATOM 652 N N . GLY A 1 90 ? -40.663 -0.041 56.636 1.00 54.69 90 GLY A N 1
ATOM 653 C CA . GLY A 1 90 ? -41.212 -0.362 57.956 1.00 54.69 90 GLY A CA 1
ATOM 654 C C . GLY A 1 90 ? -41.408 0.868 58.846 1.00 54.69 90 GLY A C 1
ATOM 655 O O . GLY A 1 90 ? -40.539 1.167 59.659 1.00 54.69 90 GLY A O 1
ATOM 656 N N . GLY A 1 91 ? -42.562 1.527 58.701 1.00 49.22 91 GLY A N 1
ATOM 657 C CA . GLY A 1 91 ? -43.041 2.677 59.489 1.00 49.22 91 GLY A CA 1
ATOM 658 C C . GLY A 1 91 ? -43.546 3.759 58.531 1.00 49.22 91 GLY A C 1
ATOM 659 O O . GLY A 1 91 ? -42.719 4.403 57.904 1.00 49.22 91 GLY A O 1
ATOM 660 N N . ALA A 1 92 ? -44.823 3.817 58.136 1.00 56.53 92 ALA A N 1
ATOM 661 C CA . ALA A 1 92 ? -46.029 4.108 58.928 1.00 56.53 92 ALA A CA 1
ATOM 662 C C . ALA A 1 92 ? -45.929 5.460 59.655 1.00 56.53 92 ALA A C 1
ATOM 664 O O . ALA A 1 92 ? -44.933 5.681 60.338 1.00 56.53 92 ALA A O 1
ATOM 665 N N . ASP A 1 93 ? -46.990 6.265 59.505 1.00 53.09 93 ASP A N 1
ATOM 666 C CA . ASP A 1 93 ? -47.222 7.639 60.003 1.00 53.09 93 ASP A CA 1
ATOM 667 C C . ASP A 1 93 ? -46.742 8.698 58.986 1.00 53.09 93 ASP A C 1
ATOM 669 O O . ASP A 1 93 ? -45.616 8.620 58.504 1.00 53.09 93 ASP A O 1
ATOM 673 N N . ASP A 1 94 ? -47.493 9.700 58.533 1.00 49.75 94 ASP A N 1
ATOM 674 C CA . ASP A 1 94 ? -48.791 10.322 58.855 1.00 49.75 94 ASP A CA 1
ATOM 675 C C . ASP A 1 94 ? -49.157 11.129 57.576 1.00 49.75 94 ASP A C 1
ATOM 677 O O . ASP A 1 94 ? -48.251 11.559 56.860 1.00 49.75 94 ASP A O 1
ATOM 681 N N . ASP A 1 95 ? -50.394 11.074 57.079 1.00 59.34 95 ASP A N 1
ATOM 682 C CA . ASP A 1 95 ? -51.424 12.133 57.180 1.00 59.34 95 ASP A CA 1
ATOM 683 C C . ASP A 1 95 ? -51.076 13.494 56.529 1.00 59.34 95 ASP A C 1
ATOM 685 O O . ASP A 1 95 ? -49.980 14.025 56.690 1.00 59.34 95 ASP A O 1
ATOM 689 N N . ASP A 1 96 ? -52.113 14.050 55.884 1.00 51.59 96 ASP A N 1
ATOM 690 C CA . ASP A 1 96 ? -52.298 15.427 55.395 1.00 51.59 96 ASP A CA 1
ATOM 691 C C . ASP A 1 96 ? -51.528 15.841 54.131 1.00 51.59 96 ASP A C 1
ATOM 693 O O . ASP A 1 96 ? -50.358 15.525 53.948 1.00 51.59 96 ASP A O 1
ATOM 697 N N . ASP A 1 97 ? -52.035 16.675 53.235 1.00 58.19 97 ASP A N 1
ATOM 698 C CA . ASP A 1 97 ? -53.343 17.168 52.768 1.00 58.19 97 ASP A CA 1
ATOM 699 C C . ASP A 1 97 ? -52.924 18.197 51.687 1.00 58.19 97 ASP A C 1
ATOM 701 O O . ASP A 1 97 ? -51.794 18.698 51.746 1.00 58.19 97 ASP A O 1
ATOM 705 N N . ASP A 1 98 ? -53.835 18.554 50.779 1.00 52.12 98 ASP A N 1
ATOM 706 C CA . ASP A 1 98 ? -53.777 19.770 49.943 1.00 52.12 98 ASP A CA 1
ATOM 707 C C . ASP A 1 98 ? -52.669 19.852 48.867 1.00 52.12 98 ASP A C 1
ATOM 709 O O . ASP A 1 98 ? -51.535 19.416 49.033 1.00 52.12 98 ASP A O 1
ATOM 713 N N . ASP A 1 99 ? -52.825 20.534 47.744 1.00 58.75 99 ASP A N 1
ATOM 714 C CA . ASP A 1 99 ? -53.912 20.949 46.854 1.00 58.75 99 ASP A CA 1
ATOM 715 C C . ASP A 1 99 ? -53.148 21.653 45.704 1.00 58.75 99 ASP A C 1
ATOM 717 O O . ASP A 1 99 ? -52.006 22.087 45.886 1.00 58.75 99 ASP A O 1
ATOM 721 N N . ASP A 1 100 ? -53.820 21.813 44.571 1.00 53.78 100 ASP A N 1
ATOM 722 C CA . ASP A 1 100 ? -53.596 22.863 43.566 1.00 53.78 100 ASP A CA 1
ATOM 723 C C . ASP A 1 100 ? -52.358 22.844 42.638 1.00 53.78 100 ASP A C 1
ATOM 725 O O . ASP A 1 100 ? -51.202 22.988 43.036 1.00 53.78 100 ASP A O 1
ATOM 729 N N . ASP A 1 101 ? -52.705 22.734 41.347 1.00 59.84 101 ASP A N 1
ATOM 730 C CA . ASP A 1 101 ? -52.385 23.668 40.256 1.00 59.84 101 ASP A CA 1
ATOM 731 C C . ASP A 1 101 ? -50.926 24.131 40.082 1.00 59.84 101 ASP A C 1
ATOM 733 O O . ASP A 1 101 ? -50.378 24.898 40.868 1.00 59.84 101 ASP A O 1
ATOM 737 N N . ASP A 1 102 ? -50.331 23.794 38.938 1.00 54.41 102 ASP A N 1
ATOM 738 C CA . ASP A 1 102 ? -50.464 24.692 37.782 1.00 54.41 102 ASP A CA 1
ATOM 739 C C . ASP A 1 102 ? -49.915 24.030 36.509 1.00 54.41 102 ASP A C 1
ATOM 741 O O . ASP A 1 102 ? -48.843 23.416 36.496 1.00 54.41 102 ASP A O 1
ATOM 745 N N . ASP A 1 103 ? -50.712 24.171 35.451 1.00 65.19 103 ASP A N 1
ATOM 746 C CA . ASP A 1 103 ? -50.285 24.155 34.057 1.00 65.19 103 ASP A CA 1
ATOM 747 C C . ASP A 1 103 ? -49.048 25.051 33.872 1.00 65.19 103 ASP A C 1
ATOM 749 O O . ASP A 1 103 ? -49.026 26.183 34.347 1.00 65.19 103 ASP A O 1
ATOM 753 N N . ASP A 1 104 ? -48.068 24.591 33.100 1.00 57.00 104 ASP A N 1
ATOM 754 C CA . ASP A 1 104 ? -47.537 25.441 32.033 1.00 57.00 104 ASP A CA 1
ATOM 755 C C . ASP A 1 104 ? -46.926 24.554 30.943 1.00 57.00 104 ASP A C 1
ATOM 757 O O . ASP A 1 104 ? -45.909 23.876 31.125 1.00 57.00 104 ASP A O 1
ATOM 761 N N . ASP A 1 105 ? -47.647 24.553 29.822 1.00 62.81 105 ASP A N 1
ATOM 762 C CA . ASP A 1 105 ? -47.123 24.386 28.475 1.00 62.81 105 ASP A CA 1
ATOM 763 C C . ASP A 1 105 ? -45.809 25.166 28.309 1.00 62.81 105 ASP A C 1
ATOM 765 O O . ASP A 1 105 ? -45.735 26.343 28.650 1.00 62.81 105 ASP A O 1
ATOM 769 N N . ASP A 1 106 ? -44.814 24.538 27.693 1.00 59.47 106 ASP A N 1
ATOM 770 C CA . ASP A 1 106 ? -44.007 25.226 26.684 1.00 59.47 106 ASP A CA 1
ATOM 771 C C . ASP A 1 106 ? -43.585 24.181 25.642 1.00 59.47 106 ASP A C 1
ATOM 773 O O . ASP A 1 106 ? -42.621 23.423 25.801 1.00 59.47 106 ASP A O 1
ATOM 777 N N . ASP A 1 107 ? -44.430 24.111 24.608 1.00 62.34 107 ASP A N 1
ATOM 778 C CA . ASP A 1 107 ? -44.013 23.971 23.213 1.00 62.34 107 ASP A CA 1
ATOM 779 C C . ASP A 1 107 ? -42.789 24.865 22.933 1.00 62.34 107 ASP A C 1
ATOM 781 O O . ASP A 1 107 ? -42.760 26.011 23.367 1.00 62.34 107 ASP A O 1
ATOM 785 N N . ASP A 1 108 ? -41.806 24.335 22.206 1.00 53.88 108 ASP A N 1
ATOM 786 C CA . ASP A 1 108 ? -40.959 25.044 21.225 1.00 53.88 108 ASP A CA 1
ATOM 787 C C . ASP A 1 108 ? -39.906 24.017 20.765 1.00 53.88 108 ASP A C 1
ATOM 789 O O . ASP A 1 108 ? -39.035 23.590 21.528 1.00 53.88 108 ASP A O 1
ATOM 793 N N . ASP A 1 109 ? -40.115 23.381 19.614 1.00 53.69 109 ASP A N 1
ATOM 794 C CA . ASP A 1 109 ? -39.707 23.838 18.266 1.00 53.69 109 ASP A CA 1
ATOM 795 C C . ASP A 1 109 ? -38.527 22.943 17.829 1.00 53.69 109 ASP A C 1
ATOM 797 O O . ASP A 1 109 ? -37.517 22.824 18.521 1.00 53.69 109 ASP A O 1
ATOM 801 N N . GLU A 1 110 ? -38.737 22.031 16.879 1.00 55.50 110 GLU A N 1
ATOM 802 C CA . GLU A 1 110 ? -38.547 22.262 15.434 1.00 55.50 110 GLU A CA 1
ATOM 803 C C . GLU A 1 110 ? -37.072 22.509 15.056 1.00 55.50 110 GLU A C 1
ATOM 805 O O . GLU A 1 110 ? -36.526 23.580 15.290 1.00 55.50 110 GLU A O 1
ATOM 810 N N . ASP A 1 111 ? -36.450 21.463 14.497 1.00 56.38 111 ASP A N 1
ATOM 811 C CA . ASP A 1 111 ? -35.432 21.457 13.420 1.00 56.38 111 ASP A CA 1
ATOM 812 C C . ASP A 1 111 ? -35.038 19.970 13.275 1.00 56.38 111 ASP A C 1
ATOM 814 O O . ASP A 1 111 ? -34.321 19.414 14.110 1.00 56.38 111 ASP A O 1
ATOM 818 N N . ASP A 1 112 ? -35.648 19.154 12.412 1.00 57.94 112 ASP A N 1
ATOM 819 C CA . ASP A 1 112 ? -35.770 19.287 10.951 1.00 57.94 112 ASP A CA 1
ATOM 820 C C . ASP A 1 112 ? -34.465 19.745 10.292 1.00 57.94 112 ASP A C 1
ATOM 822 O O . ASP A 1 112 ? -34.287 20.907 9.969 1.00 57.94 112 ASP A O 1
ATOM 826 N N . ASP A 1 113 ? -33.543 18.797 10.127 1.00 59.59 113 ASP A N 1
ATOM 827 C CA . ASP A 1 113 ? -32.555 18.825 9.047 1.00 59.59 113 ASP A CA 1
ATOM 828 C C . ASP A 1 113 ? -32.361 17.378 8.563 1.00 59.59 113 ASP A C 1
ATOM 830 O O . ASP A 1 113 ? -31.348 16.709 8.799 1.00 59.59 113 ASP A O 1
ATOM 834 N N . ASP A 1 114 ? -33.428 16.884 7.929 1.00 58.44 114 ASP A N 1
ATOM 835 C CA . ASP A 1 114 ? -33.353 15.943 6.815 1.00 58.44 114 ASP A CA 1
ATOM 836 C C . ASP A 1 114 ? -32.628 16.639 5.649 1.00 58.44 114 ASP A C 1
ATOM 838 O O . ASP A 1 114 ? -33.247 17.377 4.887 1.00 58.44 114 ASP A O 1
ATOM 842 N N . GLU A 1 115 ? -31.340 16.362 5.451 1.00 60.59 115 GLU A N 1
ATOM 843 C CA . GLU A 1 115 ? -30.754 16.408 4.106 1.00 60.59 115 GLU A CA 1
ATOM 844 C C . GLU A 1 115 ? -29.949 15.129 3.866 1.00 60.59 115 GLU A C 1
ATOM 846 O O . GLU A 1 115 ? -28.746 15.013 4.117 1.00 60.59 115 GLU A O 1
ATOM 851 N N . GLU A 1 116 ? -30.695 14.131 3.394 1.00 57.72 116 GLU A N 1
ATOM 852 C CA . GLU A 1 116 ? -30.203 13.086 2.514 1.00 57.72 116 GLU A CA 1
ATOM 853 C C . GLU A 1 116 ? -29.534 13.725 1.286 1.00 57.72 116 GLU A C 1
ATOM 855 O O . GLU A 1 116 ? -30.203 14.342 0.461 1.00 57.72 116 GLU A O 1
ATOM 860 N N . GLU A 1 117 ? -28.228 13.527 1.122 1.00 60.66 117 GLU A N 1
ATOM 861 C CA . GLU A 1 117 ? -27.616 13.491 -0.209 1.00 60.66 117 GLU A CA 1
ATOM 862 C C . GLU A 1 117 ? -27.017 12.098 -0.415 1.00 60.66 117 GLU A C 1
ATOM 864 O O . GLU A 1 117 ? -25.837 11.827 -0.178 1.00 60.66 117 GLU A O 1
ATOM 869 N N . GLU A 1 118 ? -27.899 11.185 -0.824 1.00 57.28 118 GLU A N 1
ATOM 870 C CA . GLU A 1 118 ? -27.545 10.178 -1.815 1.00 57.28 118 GLU A CA 1
ATOM 871 C C . GLU A 1 118 ? -27.138 10.918 -3.089 1.00 57.28 118 GLU A C 1
ATOM 873 O O . GLU A 1 118 ? -27.990 11.612 -3.618 1.00 57.28 118 GLU A O 1
ATOM 878 N N . GLU A 1 119 ? -25.910 10.764 -3.596 1.00 54.12 119 GLU A N 1
ATOM 879 C CA . GLU A 1 119 ? -25.657 10.807 -5.045 1.00 54.12 119 GLU A CA 1
ATOM 880 C C . GLU A 1 119 ? -24.477 9.887 -5.423 1.00 54.12 119 GLU A C 1
ATOM 882 O O . GLU A 1 119 ? -23.301 10.191 -5.223 1.00 54.12 119 GLU A O 1
ATOM 887 N N . GLU A 1 120 ? -24.889 8.734 -5.957 1.00 54.22 120 GLU A N 1
ATOM 888 C CA . GLU A 1 120 ? -24.473 8.178 -7.254 1.00 54.22 120 GLU A CA 1
ATOM 889 C C . GLU A 1 120 ? -23.190 7.321 -7.300 1.00 54.22 120 GLU A C 1
ATOM 891 O O . GLU A 1 120 ? -22.054 7.769 -7.449 1.00 54.22 120 GLU A O 1
ATOM 896 N N . GLU A 1 121 ? -23.464 6.017 -7.219 1.00 54.56 121 GLU A N 1
ATOM 897 C CA . GLU A 1 121 ? -22.795 4.913 -7.907 1.00 54.56 121 GLU A CA 1
ATOM 898 C C . GLU A 1 121 ? -22.458 5.281 -9.369 1.00 54.56 121 GLU A C 1
ATOM 900 O O . GLU A 1 121 ? -23.360 5.449 -10.188 1.00 54.56 121 GLU A O 1
ATOM 905 N N . GLU A 1 122 ? -21.174 5.324 -9.731 1.00 56.53 122 GLU A N 1
ATOM 906 C CA . GLU A 1 122 ? -20.754 5.123 -11.125 1.00 56.53 122 GLU A CA 1
ATOM 907 C C . GLU A 1 122 ? -20.121 3.730 -11.244 1.00 56.53 122 GLU A C 1
ATOM 909 O O . GLU A 1 122 ? -18.907 3.538 -11.132 1.00 56.53 122 GLU A O 1
ATOM 914 N N . ASP A 1 123 ? -21.008 2.747 -11.426 1.00 52.94 123 ASP A N 1
ATOM 915 C CA . ASP A 1 123 ? -20.738 1.491 -12.122 1.00 52.94 123 ASP A CA 1
ATOM 916 C C . ASP A 1 123 ? -20.440 1.825 -13.596 1.00 52.94 123 ASP A C 1
ATOM 918 O O . ASP A 1 123 ? -21.345 1.897 -14.429 1.00 52.94 123 ASP A O 1
ATOM 922 N N . ASP A 1 124 ? -19.166 2.039 -13.928 1.00 58.06 124 ASP A N 1
ATOM 923 C CA . ASP A 1 124 ? -18.713 1.977 -15.320 1.00 58.06 124 ASP A CA 1
ATOM 924 C C . ASP A 1 124 ? -18.440 0.511 -15.688 1.00 58.06 124 ASP A C 1
ATOM 926 O O . ASP A 1 124 ? -17.332 -0.028 -15.564 1.00 58.06 124 ASP A O 1
ATOM 930 N N . ASP A 1 125 ? -19.527 -0.123 -16.130 1.00 55.34 125 ASP A N 1
ATOM 931 C CA . ASP A 1 125 ? -19.550 -1.239 -17.068 1.00 55.34 125 ASP A CA 1
ATOM 932 C C . ASP A 1 125 ? -18.753 -0.872 -18.340 1.00 55.34 125 ASP A C 1
ATOM 934 O O . ASP A 1 125 ? -19.318 -0.364 -19.308 1.00 55.34 125 ASP A O 1
ATOM 938 N N . ASP A 1 126 ? -17.454 -1.181 -18.381 1.00 58.19 126 ASP A N 1
ATOM 939 C CA . ASP A 1 126 ? -16.725 -1.344 -19.650 1.00 58.19 126 ASP A CA 1
ATOM 940 C C . ASP A 1 126 ? -16.671 -2.834 -20.014 1.00 58.19 126 ASP A C 1
ATOM 942 O O . ASP A 1 126 ? -15.682 -3.561 -19.863 1.00 58.19 126 ASP A O 1
ATOM 946 N N . ASP A 1 127 ? -17.845 -3.262 -20.464 1.00 57.47 127 ASP A N 1
ATOM 947 C CA . ASP A 1 127 ? -18.135 -4.461 -21.228 1.00 57.47 127 ASP A CA 1
ATOM 948 C C . ASP A 1 127 ? -17.699 -4.208 -22.683 1.00 57.47 127 ASP A C 1
ATOM 950 O O . ASP A 1 127 ? -18.520 -3.866 -23.529 1.00 57.47 127 ASP A O 1
ATOM 954 N N . ASP A 1 128 ? -16.402 -4.344 -22.976 1.00 55.16 128 ASP A N 1
ATOM 955 C CA . ASP A 1 128 ? -15.895 -4.344 -24.353 1.00 55.16 128 ASP A CA 1
ATOM 956 C C . ASP A 1 128 ? -15.110 -5.634 -24.651 1.00 55.16 128 ASP A C 1
ATOM 958 O O . ASP A 1 128 ? -13.926 -5.810 -24.351 1.00 55.16 128 ASP A O 1
ATOM 962 N N . ASP A 1 129 ? -15.853 -6.510 -25.321 1.00 53.06 129 ASP 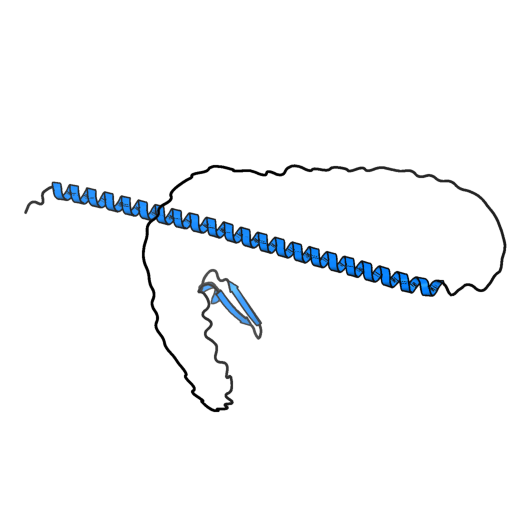A N 1
ATOM 963 C CA . ASP A 1 129 ? -15.437 -7.246 -26.507 1.00 53.06 129 ASP A CA 1
ATOM 964 C C . ASP A 1 129 ? -14.584 -8.521 -26.362 1.00 53.06 129 ASP A C 1
ATOM 966 O O . ASP A 1 129 ? -13.354 -8.551 -26.350 1.00 53.06 129 ASP A O 1
ATOM 970 N N . VAL A 1 130 ? -15.331 -9.631 -26.367 1.00 56.09 130 VAL A N 1
ATOM 971 C CA . VAL A 1 130 ? -15.245 -10.712 -27.368 1.00 56.09 130 VAL A CA 1
ATOM 972 C C . VAL A 1 130 ? -14.139 -10.572 -28.424 1.00 56.09 130 VAL A C 1
ATOM 974 O O . VAL A 1 130 ? -14.239 -9.758 -29.329 1.00 56.09 130 VAL A O 1
ATOM 977 N N . ASP A 1 131 ? -13.195 -11.508 -28.376 1.00 52.03 131 ASP A N 1
ATOM 978 C CA . ASP A 1 131 ? -12.615 -12.222 -29.523 1.00 52.03 131 ASP A CA 1
ATOM 979 C C . ASP A 1 131 ? -12.047 -13.528 -28.929 1.00 52.03 131 ASP A C 1
ATOM 981 O O . ASP A 1 131 ? -11.013 -13.553 -28.266 1.00 52.03 131 ASP A O 1
ATOM 985 N N . ASP A 1 132 ? -12.841 -14.586 -28.795 1.00 51.12 132 ASP A N 1
ATOM 986 C CA . ASP A 1 132 ? -13.171 -15.532 -29.861 1.00 51.12 132 ASP A CA 1
ATOM 987 C C . ASP A 1 132 ? -11.911 -16.112 -30.540 1.00 51.12 132 ASP A C 1
ATOM 989 O O . ASP A 1 132 ? -11.168 -15.429 -31.234 1.00 51.12 132 ASP A O 1
ATOM 993 N N . VAL A 1 133 ? -11.764 -17.428 -30.354 1.00 53.78 133 VAL A N 1
ATOM 994 C CA . VAL A 1 133 ? -11.009 -18.396 -31.166 1.00 53.78 133 VAL A CA 1
ATOM 995 C C . VAL A 1 133 ? -9.494 -18.205 -31.315 1.00 53.78 133 VAL A C 1
ATOM 997 O O . VAL A 1 133 ? -9.019 -17.369 -32.066 1.00 53.78 133 VAL A O 1
ATOM 1000 N N . ASP A 1 134 ? -8.738 -19.130 -30.720 1.00 49.22 134 ASP A N 1
ATOM 1001 C CA . ASP A 1 134 ? -7.842 -19.977 -31.516 1.00 49.22 134 ASP A CA 1
ATOM 1002 C C . ASP A 1 134 ? -7.478 -21.243 -30.725 1.00 49.22 134 ASP A C 1
ATOM 1004 O O . ASP A 1 134 ? -6.529 -21.298 -29.938 1.00 49.22 134 ASP A O 1
ATOM 1008 N N . ASP A 1 135 ? -8.284 -22.278 -30.975 1.00 53.81 135 ASP A N 1
ATOM 1009 C CA . ASP A 1 135 ? -7.864 -23.673 -30.925 1.00 53.81 135 ASP A CA 1
ATOM 1010 C C . ASP A 1 135 ? -6.574 -23.834 -31.746 1.00 53.81 135 ASP A C 1
ATOM 1012 O O . ASP A 1 135 ? -6.603 -23.856 -32.978 1.00 53.81 135 ASP A O 1
ATOM 1016 N N . TYR A 1 136 ? -5.448 -24.012 -31.061 1.00 55.38 136 TYR A N 1
ATOM 1017 C CA . TYR A 1 136 ? -4.343 -24.794 -31.599 1.00 55.38 136 TYR A CA 1
ATOM 1018 C C . TYR A 1 136 ? -4.120 -26.000 -30.693 1.00 55.38 136 TYR A C 1
ATOM 1020 O O . TYR A 1 136 ? -3.395 -25.954 -29.699 1.00 55.38 136 TYR A O 1
ATOM 1028 N N . ASP A 1 137 ? -4.793 -27.083 -31.081 1.00 52.97 137 ASP A N 1
ATOM 1029 C CA . ASP A 1 137 ? -4.208 -28.418 -31.091 1.00 52.97 137 ASP A CA 1
ATOM 1030 C C . ASP A 1 137 ? -2.767 -28.349 -31.629 1.00 52.97 137 ASP A C 1
ATOM 1032 O O . ASP A 1 137 ? -2.545 -27.874 -32.741 1.00 52.97 137 ASP A O 1
ATOM 1036 N N . ASP A 1 138 ? -1.806 -28.803 -30.830 1.00 53.03 138 ASP A N 1
ATOM 1037 C CA . ASP A 1 138 ? -0.621 -29.566 -31.254 1.00 53.03 138 ASP A CA 1
ATOM 1038 C C . ASP A 1 138 ? 0.211 -29.815 -29.983 1.00 53.03 138 ASP A C 1
ATOM 1040 O O . ASP A 1 138 ? 0.771 -28.909 -29.372 1.00 53.03 138 ASP A O 1
ATOM 1044 N N . ASP A 1 139 ? 0.087 -30.984 -29.374 1.00 48.16 139 ASP A N 1
ATOM 1045 C CA . ASP A 1 139 ? 0.792 -32.217 -29.735 1.00 48.16 139 ASP A CA 1
ATOM 1046 C C . ASP A 1 139 ? 2.050 -32.407 -28.879 1.00 48.16 139 ASP A C 1
ATOM 1048 O O . ASP A 1 139 ? 2.879 -31.518 -28.718 1.00 48.16 139 ASP A O 1
ATOM 1052 N N . ASP A 1 140 ? 2.162 -33.638 -28.383 1.00 47.56 140 ASP A N 1
ATOM 1053 C CA . ASP A 1 140 ? 3.405 -34.345 -28.082 1.00 47.56 140 ASP A CA 1
ATOM 1054 C C . ASP A 1 140 ? 4.393 -33.691 -27.089 1.00 47.56 140 ASP A C 1
ATOM 1056 O O . ASP A 1 140 ? 5.056 -32.691 -27.325 1.00 47.56 140 ASP A O 1
ATOM 1060 N N . SER A 1 141 ? 4.791 -34.342 -26.005 1.00 47.09 141 SER A N 1
ATOM 1061 C CA . SER A 1 141 ? 5.300 -35.710 -26.027 1.00 47.09 141 SER A CA 1
ATOM 1062 C C . SER A 1 141 ? 5.819 -36.067 -24.635 1.00 47.09 141 SER A C 1
ATOM 1064 O O . SER A 1 141 ? 6.197 -35.216 -23.829 1.00 47.09 141 SER A O 1
ATOM 1066 N N . GLY A 1 142 ? 5.794 -37.367 -24.356 1.00 51.59 142 GLY A N 1
ATOM 1067 C CA . GLY A 1 142 ? 6.066 -37.960 -23.059 1.00 51.59 142 GLY A CA 1
ATOM 1068 C C . GLY A 1 142 ? 7.427 -37.642 -22.437 1.00 51.59 142 GLY A C 1
ATOM 1069 O O . GLY A 1 142 ? 8.426 -37.366 -23.094 1.00 51.59 142 GLY A O 1
ATOM 1070 N N . GLY A 1 143 ? 7.448 -37.795 -21.118 1.00 41.88 143 GLY A N 1
ATOM 1071 C CA . GLY A 1 143 ? 8.644 -37.715 -20.296 1.00 41.88 143 GLY A CA 1
ATOM 1072 C C . GLY A 1 143 ? 8.483 -38.531 -19.023 1.00 41.88 143 GLY A C 1
ATOM 1073 O O . GLY A 1 143 ? 8.630 -38.005 -17.928 1.00 41.88 143 GLY A O 1
ATOM 1074 N N . SER A 1 144 ? 8.126 -39.808 -19.165 1.00 55.12 144 SER A N 1
ATOM 1075 C CA . SER A 1 144 ? 8.344 -40.820 -18.132 1.00 55.12 144 SER A CA 1
ATOM 1076 C C . SER A 1 144 ? 9.843 -40.921 -17.845 1.00 55.12 144 SER A C 1
ATOM 1078 O O . SER A 1 144 ? 10.612 -41.298 -18.731 1.00 55.12 144 SER A O 1
ATOM 1080 N N . GLY A 1 145 ? 10.232 -40.579 -16.621 1.00 47.53 145 GLY A N 1
ATOM 1081 C CA . GLY A 1 145 ? 11.571 -40.771 -16.085 1.00 47.53 145 GLY A CA 1
ATOM 1082 C C . GLY A 1 145 ? 11.465 -41.176 -14.624 1.00 47.53 145 GLY A C 1
ATOM 1083 O O . GLY A 1 145 ? 11.448 -40.323 -13.740 1.00 47.53 145 GLY A O 1
ATOM 1084 N N . ASP A 1 146 ? 11.329 -42.483 -14.413 1.00 54.31 146 ASP A N 1
ATOM 1085 C CA . ASP A 1 146 ? 11.778 -43.171 -13.206 1.00 54.31 146 ASP A CA 1
ATOM 1086 C C . ASP A 1 146 ? 13.241 -42.793 -12.914 1.00 54.31 146 ASP A C 1
ATOM 1088 O O . ASP A 1 146 ? 14.013 -42.698 -13.862 1.00 54.31 146 ASP A O 1
ATOM 1092 N N . ASP A 1 147 ? 13.617 -42.585 -11.647 1.00 51.47 147 ASP A N 1
ATOM 1093 C CA . ASP A 1 147 ? 14.923 -42.998 -11.093 1.00 51.47 147 ASP A CA 1
ATOM 1094 C C . ASP A 1 147 ? 15.033 -42.632 -9.595 1.00 51.47 147 ASP A C 1
ATOM 1096 O O . ASP A 1 147 ? 15.313 -41.505 -9.188 1.00 51.47 147 ASP A O 1
ATOM 1100 N N . ASP A 1 148 ? 1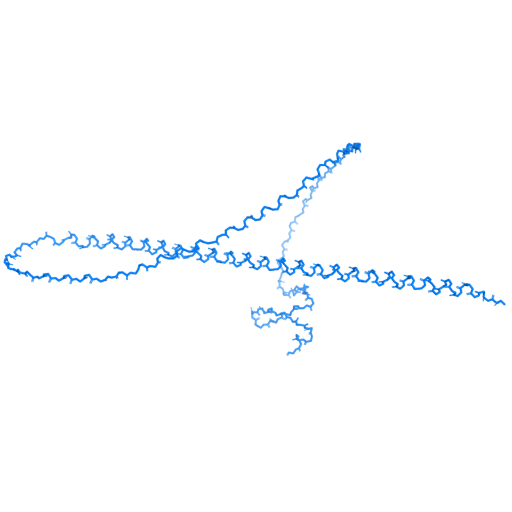4.700 -43.632 -8.780 1.00 51.62 148 ASP A N 1
ATOM 1101 C CA . ASP A 1 148 ? 15.485 -44.209 -7.681 1.00 51.62 148 ASP A CA 1
ATOM 1102 C C . ASP A 1 148 ? 16.593 -43.403 -6.965 1.00 51.62 148 ASP A C 1
ATOM 1104 O O . ASP A 1 148 ? 17.574 -42.942 -7.545 1.00 51.62 148 ASP A O 1
ATOM 1108 N N . GLY A 1 149 ? 16.546 -43.473 -5.626 1.00 44.34 149 GLY A N 1
ATOM 1109 C CA . GLY A 1 149 ? 17.717 -43.374 -4.741 1.00 44.34 149 GLY A CA 1
ATOM 1110 C C . GLY A 1 149 ? 17.439 -42.511 -3.508 1.00 44.34 149 GLY A C 1
ATOM 1111 O O . GLY A 1 149 ? 17.455 -41.293 -3.584 1.00 44.34 149 GLY A O 1
ATOM 1112 N N . GLY A 1 150 ? 17.130 -43.046 -2.326 1.00 50.19 150 GLY A N 1
ATOM 1113 C CA . GLY A 1 150 ? 17.923 -44.062 -1.638 1.00 50.19 150 GLY A CA 1
ATOM 1114 C C . GLY A 1 150 ? 19.087 -43.382 -0.913 1.00 50.19 150 GLY A C 1
ATOM 1115 O O . GLY A 1 150 ? 20.178 -43.283 -1.459 1.00 50.19 150 GLY A O 1
ATOM 1116 N N . GLY A 1 151 ? 18.845 -42.907 0.310 1.00 40.34 151 GLY A N 1
ATOM 1117 C CA . GLY A 1 151 ? 19.846 -42.220 1.128 1.00 40.34 151 GLY A CA 1
ATOM 1118 C C . GLY A 1 151 ? 19.531 -42.326 2.614 1.00 40.34 151 GLY A C 1
ATOM 1119 O O . GLY A 1 151 ? 19.186 -41.340 3.253 1.00 40.34 151 GLY A O 1
ATOM 1120 N N . THR A 1 152 ? 19.618 -43.544 3.147 1.00 54.06 152 THR A N 1
ATOM 1121 C CA . THR A 1 152 ? 19.822 -43.796 4.577 1.00 54.06 152 THR A CA 1
ATOM 1122 C C . THR A 1 152 ? 21.215 -43.294 4.948 1.00 54.06 152 THR A C 1
ATOM 1124 O O . THR A 1 152 ? 22.210 -43.864 4.501 1.00 54.06 152 THR A O 1
ATOM 1127 N N . GLY A 1 153 ? 21.273 -42.217 5.722 1.00 44.91 153 GLY A N 1
ATOM 1128 C CA . GLY A 1 153 ? 22.489 -41.714 6.348 1.00 44.91 153 GLY A CA 1
ATOM 1129 C C . GLY A 1 153 ? 22.238 -41.570 7.837 1.00 44.91 153 GLY A C 1
ATOM 1130 O O . GLY A 1 153 ? 21.958 -40.473 8.311 1.00 44.91 153 GLY A O 1
ATOM 1131 N N . ASP A 1 154 ? 22.265 -42.708 8.528 1.00 51.97 154 ASP A N 1
ATOM 1132 C CA . ASP A 1 154 ? 22.580 -42.764 9.948 1.00 51.97 154 ASP A CA 1
ATOM 1133 C C . ASP A 1 154 ? 24.029 -42.293 10.097 1.00 51.97 154 ASP A C 1
ATOM 1135 O O . ASP A 1 154 ? 24.927 -42.955 9.590 1.00 51.97 154 ASP A O 1
ATOM 1139 N N . ASP A 1 155 ? 24.253 -41.172 10.774 1.00 53.69 155 ASP A N 1
ATOM 1140 C CA . ASP A 1 155 ? 25.519 -40.907 11.449 1.00 53.69 155 ASP A CA 1
ATOM 1141 C C . ASP A 1 155 ? 25.186 -40.243 12.785 1.00 53.69 155 ASP A C 1
ATOM 1143 O O . ASP A 1 155 ? 24.807 -39.073 12.890 1.00 53.69 155 ASP A O 1
ATOM 1147 N N . GLU A 1 156 ? 25.256 -41.089 13.806 1.00 52.38 156 GLU A N 1
ATOM 1148 C CA . GLU A 1 156 ? 25.524 -40.724 15.183 1.00 52.38 156 GLU A CA 1
ATOM 1149 C C . GLU A 1 156 ? 26.772 -39.831 15.206 1.00 52.38 156 GLU A C 1
ATOM 1151 O O . GLU A 1 156 ? 27.815 -40.227 14.690 1.00 52.38 156 GLU A O 1
ATOM 1156 N N . ASP A 1 157 ? 26.706 -38.657 15.833 1.00 49.25 157 ASP A N 1
ATOM 1157 C CA . ASP A 1 157 ? 27.913 -38.142 16.466 1.00 49.25 157 ASP A CA 1
ATOM 1158 C C . ASP A 1 157 ? 27.592 -37.413 17.766 1.00 49.25 157 ASP A C 1
ATOM 1160 O O . ASP A 1 157 ? 26.710 -36.553 17.881 1.00 49.25 157 ASP A O 1
ATOM 1164 N N . ASP A 1 158 ? 28.317 -37.878 18.766 1.00 50.44 158 ASP A N 1
ATOM 1165 C CA . ASP A 1 158 ? 28.188 -37.607 20.172 1.00 50.44 158 ASP A CA 1
ATOM 1166 C C . ASP A 1 158 ? 28.666 -36.198 20.537 1.00 50.44 158 ASP A C 1
ATOM 1168 O O . ASP A 1 158 ? 29.624 -35.660 19.993 1.00 50.44 158 ASP A O 1
ATOM 1172 N N . GLY A 1 159 ? 28.039 -35.652 21.580 1.00 47.53 159 GLY A N 1
ATOM 1173 C CA . GLY A 1 159 ? 28.753 -35.119 22.740 1.00 47.53 159 GLY A CA 1
ATOM 1174 C C . GLY A 1 159 ? 29.811 -34.027 22.536 1.00 47.53 159 GLY A C 1
ATOM 1175 O O . GLY A 1 159 ? 30.925 -34.261 22.083 1.00 47.53 159 GLY A O 1
ATOM 1176 N N . GLY A 1 160 ? 29.571 -32.860 23.133 1.00 41.72 160 GLY A N 1
ATOM 1177 C CA . GLY A 1 160 ? 30.680 -31.952 23.421 1.00 41.72 160 GLY A CA 1
ATOM 1178 C C . GLY A 1 160 ? 30.261 -30.633 24.031 1.00 41.72 160 GLY A C 1
ATOM 1179 O O . GLY A 1 160 ? 29.990 -29.675 23.321 1.00 41.72 160 GLY A O 1
ATOM 1180 N N . GLY A 1 161 ? 30.231 -30.578 25.362 1.00 51.19 161 GLY A N 1
ATOM 1181 C CA . GLY A 1 161 ? 30.086 -29.330 26.097 1.00 51.19 161 GLY A CA 1
ATOM 1182 C C . GLY A 1 161 ? 31.235 -28.344 25.853 1.00 51.19 161 GLY A C 1
ATOM 1183 O O . GLY A 1 161 ? 32.375 -28.717 25.590 1.00 51.19 161 GLY A O 1
ATOM 1184 N N . GLY A 1 162 ? 30.902 -27.069 26.021 1.00 41.09 162 GLY A N 1
ATOM 1185 C CA . GLY A 1 162 ? 31.801 -25.918 26.023 1.00 41.09 162 GLY A CA 1
ATOM 1186 C C . GLY A 1 162 ? 30.927 -24.685 25.798 1.00 41.09 162 GLY A C 1
ATOM 1187 O O . GLY A 1 162 ? 30.496 -24.445 24.685 1.00 41.09 162 GLY A O 1
ATOM 1188 N N . GLY A 1 163 ? 30.504 -23.925 26.809 1.00 52.25 163 GLY A N 1
ATOM 1189 C CA . GLY A 1 163 ? 31.353 -23.452 27.896 1.00 52.25 163 GLY A CA 1
ATOM 1190 C C . GLY A 1 163 ? 32.413 -22.507 27.332 1.00 52.25 163 GLY A C 1
ATOM 1191 O O . GLY A 1 163 ? 33.596 -22.736 27.549 1.00 52.25 163 GLY A O 1
ATOM 1192 N N . GLY A 1 164 ? 32.003 -21.528 26.525 1.00 47.06 164 GLY A N 1
ATOM 1193 C CA . GLY A 1 164 ? 32.893 -20.551 25.914 1.00 47.06 164 GLY A CA 1
ATOM 1194 C C . GLY A 1 164 ? 32.242 -19.181 25.947 1.00 47.06 164 GLY A C 1
ATOM 1195 O O . GLY A 1 164 ? 31.248 -18.964 25.267 1.00 47.06 164 GLY A O 1
ATOM 1196 N N . ASP A 1 165 ? 32.808 -18.311 26.778 1.00 54.91 165 ASP A N 1
ATOM 1197 C CA . ASP A 1 165 ? 32.514 -16.891 26.914 1.00 54.91 165 ASP A CA 1
ATOM 1198 C C . ASP A 1 165 ? 32.160 -16.206 25.585 1.00 54.91 165 ASP A C 1
ATOM 1200 O O . ASP A 1 165 ? 32.997 -16.079 24.685 1.00 54.91 165 ASP A O 1
ATOM 1204 N N . ASP A 1 166 ? 30.942 -15.668 25.513 1.00 49.94 166 ASP A N 1
ATOM 1205 C CA . ASP A 1 166 ? 30.503 -14.740 24.473 1.00 49.94 166 ASP A CA 1
ATOM 1206 C C . ASP A 1 166 ? 31.147 -13.363 24.692 1.00 49.94 166 ASP A C 1
ATOM 1208 O O . ASP A 1 166 ? 30.507 -12.357 25.007 1.00 49.94 166 ASP A O 1
ATOM 1212 N N . GLY A 1 167 ? 32.464 -13.313 24.507 1.00 47.22 167 GLY A N 1
ATOM 1213 C CA . GLY A 1 167 ? 33.200 -12.081 24.284 1.00 47.22 167 GLY A CA 1
ATOM 1214 C C . GLY A 1 167 ? 32.791 -11.475 22.944 1.00 47.22 167 GLY A C 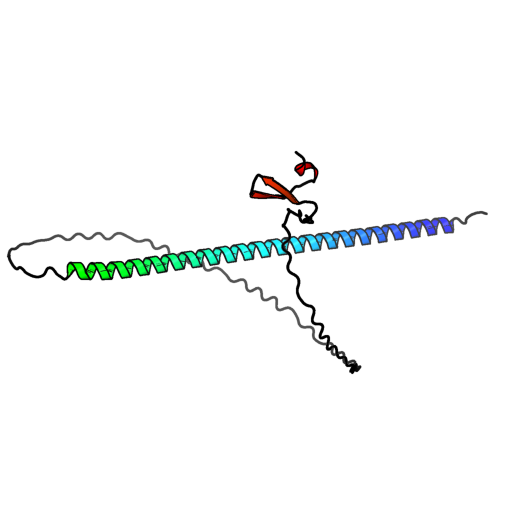1
ATOM 1215 O O . GLY A 1 167 ? 33.445 -11.716 21.934 1.00 47.22 167 GLY A O 1
ATOM 1216 N N . GLY A 1 168 ? 31.692 -10.714 22.951 1.00 45.50 168 GLY A N 1
ATOM 1217 C CA . GLY A 1 168 ? 31.392 -9.584 22.066 1.00 45.50 168 GLY A CA 1
ATOM 1218 C C . GLY A 1 168 ? 31.957 -9.649 20.647 1.00 45.50 168 GLY A C 1
ATOM 1219 O O . GLY A 1 168 ? 32.653 -8.729 20.217 1.00 45.50 168 GLY A O 1
ATOM 1220 N N . ARG A 1 169 ? 31.653 -10.707 19.890 1.00 42.84 169 ARG A N 1
ATOM 1221 C CA . ARG A 1 169 ? 31.850 -10.698 18.438 1.00 42.84 169 ARG A CA 1
ATOM 1222 C C . ARG A 1 169 ? 30.817 -9.754 17.833 1.00 42.84 169 ARG A C 1
ATOM 1224 O O . ARG A 1 169 ? 29.654 -10.118 17.668 1.00 42.84 169 ARG A O 1
ATOM 1231 N N . LEU A 1 170 ? 31.259 -8.538 17.515 1.00 46.25 170 LEU A N 1
ATOM 1232 C CA . LEU A 1 170 ? 30.528 -7.598 16.672 1.00 46.25 170 LEU A CA 1
ATOM 1233 C C . LEU A 1 170 ? 30.216 -8.306 15.353 1.00 46.25 170 LEU A C 1
ATOM 1235 O O . LEU A 1 170 ? 31.100 -8.552 14.530 1.00 46.25 170 LEU A O 1
ATOM 1239 N N . ARG A 1 171 ? 28.954 -8.705 15.193 1.00 42.94 171 ARG A N 1
ATOM 1240 C CA . ARG A 1 171 ? 28.437 -9.210 13.926 1.00 42.94 171 ARG A CA 1
ATOM 1241 C C . ARG A 1 171 ? 28.591 -8.071 12.923 1.00 42.94 171 ARG A C 1
ATOM 1243 O O . ARG A 1 171 ? 28.126 -6.965 13.178 1.00 42.94 171 ARG A O 1
ATOM 1250 N N . SER A 1 172 ? 29.287 -8.327 11.822 1.00 42.66 172 SER A N 1
ATOM 1251 C CA . SER A 1 172 ? 29.316 -7.405 10.692 1.00 42.66 172 SER A CA 1
ATOM 1252 C C . SER A 1 172 ? 27.893 -7.335 10.140 1.00 42.66 172 SER A C 1
ATOM 1254 O O . SER A 1 172 ? 27.402 -8.299 9.558 1.00 42.66 172 SER A O 1
ATOM 1256 N N . ILE A 1 173 ? 27.199 -6.235 10.428 1.00 59.31 173 ILE A N 1
ATOM 1257 C CA . ILE A 1 173 ? 25.887 -5.947 9.858 1.00 59.31 173 ILE A CA 1
ATOM 1258 C C . ILE A 1 173 ? 26.168 -5.296 8.507 1.00 59.31 173 ILE A C 1
ATOM 1260 O O . ILE A 1 173 ? 26.757 -4.218 8.440 1.00 59.31 173 ILE A O 1
ATOM 1264 N N . HIS A 1 174 ? 25.810 -5.992 7.432 1.00 43.56 174 HIS A N 1
ATOM 1265 C CA . HIS A 1 174 ? 25.822 -5.440 6.084 1.00 43.56 174 HIS A CA 1
ATOM 1266 C C . HIS A 1 174 ? 24.669 -4.434 5.994 1.00 43.56 174 HIS A C 1
ATOM 1268 O O . HIS A 1 174 ? 23.526 -4.813 5.751 1.00 43.56 174 HIS A O 1
ATOM 1274 N N . LEU A 1 175 ? 24.956 -3.165 6.278 1.00 63.47 175 LEU A N 1
ATOM 1275 C CA . LEU A 1 175 ? 23.994 -2.082 6.103 1.00 63.47 175 LEU A CA 1
ATOM 1276 C C . LEU A 1 175 ? 24.020 -1.620 4.652 1.00 63.47 175 LEU A C 1
ATOM 1278 O O . LEU A 1 175 ? 25.073 -1.572 4.010 1.00 63.47 175 LEU A O 1
ATOM 1282 N N . ASN A 1 176 ? 22.839 -1.310 4.134 1.00 64.50 176 ASN A N 1
ATOM 1283 C CA . ASN A 1 176 ? 22.689 -0.719 2.816 1.00 64.50 176 ASN A CA 1
ATOM 1284 C C . ASN A 1 176 ? 23.377 0.658 2.812 1.00 64.50 176 ASN A C 1
ATOM 1286 O O . ASN A 1 176 ? 23.401 1.327 3.843 1.00 64.50 176 ASN A O 1
ATOM 1290 N N . ALA A 1 177 ? 23.931 1.096 1.677 1.00 71.38 177 ALA A N 1
ATOM 1291 C CA . ALA A 1 177 ? 24.870 2.231 1.600 1.00 71.38 177 ALA A CA 1
ATOM 1292 C C . ALA A 1 177 ? 24.333 3.606 2.080 1.00 71.38 177 ALA A C 1
ATOM 1294 O O . ALA A 1 177 ? 25.080 4.581 2.071 1.00 71.38 177 ALA A O 1
ATOM 1295 N N . ASN A 1 178 ? 23.069 3.681 2.514 1.00 67.38 178 ASN A N 1
ATOM 1296 C CA . ASN A 1 178 ? 22.362 4.906 2.890 1.00 67.38 178 ASN A CA 1
ATOM 1297 C C . ASN A 1 178 ? 21.777 4.872 4.324 1.00 67.38 178 ASN A C 1
ATOM 1299 O O . ASN A 1 178 ? 21.005 5.759 4.691 1.00 67.38 178 ASN A O 1
ATOM 1303 N N . GLU A 1 179 ? 22.090 3.853 5.132 1.00 71.00 179 GLU A N 1
ATOM 1304 C CA . GLU A 1 179 ? 21.622 3.755 6.523 1.00 71.00 179 GLU A CA 1
ATOM 1305 C C . GLU A 1 179 ? 22.785 3.894 7.503 1.00 71.00 179 GLU A C 1
ATOM 1307 O O . GLU A 1 179 ? 23.768 3.152 7.436 1.00 71.00 179 GLU A O 1
ATOM 1312 N N . CYS A 1 180 ? 22.659 4.838 8.435 1.00 73.38 180 CYS A N 1
ATOM 1313 C CA . CYS A 1 180 ? 23.645 5.076 9.480 1.00 73.38 180 CYS A CA 1
ATOM 1314 C C . CYS A 1 180 ? 23.070 4.700 10.845 1.00 73.38 180 CYS A C 1
ATOM 1316 O O . CYS A 1 180 ? 21.907 4.974 11.154 1.00 73.38 180 CYS A O 1
ATOM 1318 N N . ILE A 1 181 ? 23.904 4.051 11.659 1.00 80.62 181 ILE A N 1
ATOM 1319 C CA . ILE A 1 181 ? 23.565 3.637 13.020 1.00 80.62 181 ILE A CA 1
ATOM 1320 C C . ILE A 1 181 ? 24.403 4.455 13.990 1.00 80.62 181 ILE A C 1
ATOM 1322 O O . ILE A 1 181 ? 25.632 4.391 13.958 1.00 80.62 181 ILE A O 1
ATOM 1326 N N . GLU A 1 182 ? 23.733 5.165 14.892 1.00 71.69 182 GLU A N 1
ATOM 1327 C CA . GLU A 1 182 ? 24.378 5.819 16.026 1.00 71.69 182 GLU A CA 1
ATOM 1328 C C . GLU A 1 182 ? 24.043 5.048 17.309 1.00 71.69 182 GLU A C 1
ATOM 1330 O O . GLU A 1 182 ? 22.878 4.780 17.618 1.00 71.69 182 GLU A O 1
ATOM 1335 N N . VAL A 1 183 ? 25.073 4.675 18.071 1.00 78.88 183 VAL A N 1
ATOM 1336 C CA . VAL A 1 183 ? 24.915 3.994 19.362 1.00 78.88 183 VAL A CA 1
ATOM 1337 C C . VAL A 1 183 ? 25.204 4.990 20.478 1.00 78.88 183 VAL A C 1
ATOM 1339 O O . VAL A 1 183 ? 26.348 5.408 20.663 1.00 78.88 183 VAL A O 1
ATOM 1342 N N . ARG A 1 184 ? 24.177 5.345 21.260 1.00 70.81 184 ARG A N 1
ATOM 1343 C CA . ARG A 1 184 ? 24.328 6.164 22.474 1.00 70.81 184 ARG A CA 1
ATOM 1344 C C . ARG A 1 184 ? 23.944 5.342 23.699 1.00 70.81 184 ARG A C 1
ATOM 1346 O O . ARG A 1 184 ? 22.769 5.122 23.988 1.00 70.81 184 ARG A O 1
ATOM 1353 N N . GLY A 1 185 ? 24.952 4.890 24.443 1.00 84.31 185 GLY A N 1
ATOM 1354 C CA . GLY A 1 185 ? 24.752 4.040 25.620 1.00 84.31 185 GLY A CA 1
ATOM 1355 C C . GLY A 1 185 ? 24.157 2.677 25.248 1.00 84.31 185 GLY A C 1
ATOM 1356 O O . GLY A 1 185 ? 24.725 1.971 24.423 1.00 84.31 185 GLY A O 1
ATOM 1357 N N . ASN A 1 186 ? 23.015 2.322 25.852 1.00 83.50 186 ASN A N 1
ATOM 1358 C CA . ASN A 1 186 ? 22.282 1.070 25.596 1.00 83.50 186 ASN A CA 1
ATOM 1359 C C . ASN A 1 186 ? 21.142 1.216 24.565 1.00 83.50 186 ASN A C 1
ATOM 1361 O O . ASN A 1 186 ? 20.318 0.311 24.447 1.00 83.50 186 ASN A O 1
ATOM 1365 N N . GLN A 1 187 ? 21.056 2.344 23.851 1.00 62.81 187 GLN A N 1
ATOM 1366 C CA . GLN A 1 187 ? 20.041 2.561 22.816 1.00 62.81 187 GLN A CA 1
ATOM 1367 C C . GLN A 1 187 ? 20.666 2.688 21.423 1.00 62.81 187 GLN A C 1
ATOM 1369 O O . GLN A 1 187 ? 21.765 3.227 21.260 1.00 62.81 187 GLN A O 1
ATOM 1374 N N . LEU A 1 188 ? 19.946 2.154 20.434 1.00 78.50 188 LEU A N 1
ATOM 1375 C CA . LEU A 1 188 ? 20.339 2.069 19.031 1.00 78.50 188 LEU A CA 1
ATOM 1376 C C . LEU A 1 188 ? 19.417 2.986 18.223 1.00 78.50 188 LEU A C 1
ATOM 1378 O O . LEU A 1 188 ? 18.198 2.816 18.270 1.00 78.50 188 LEU A O 1
ATOM 1382 N N . TYR A 1 189 ? 19.992 3.954 17.514 1.00 71.94 189 TYR A N 1
ATOM 1383 C CA . TYR A 1 189 ? 19.241 4.915 16.709 1.00 71.94 189 TYR A CA 1
ATOM 1384 C C . TYR A 1 189 ? 19.533 4.685 15.226 1.00 71.94 189 TYR A C 1
ATOM 1386 O O . TYR A 1 189 ? 20.692 4.538 14.832 1.00 71.94 189 TYR A O 1
ATOM 1394 N N . PHE A 1 190 ? 18.474 4.650 14.416 1.00 78.62 190 PHE A N 1
ATOM 1395 C CA . PHE A 1 190 ? 18.548 4.483 12.967 1.00 78.62 190 PHE A CA 1
ATOM 1396 C C . PHE A 1 190 ? 18.225 5.809 12.289 1.00 78.62 190 PHE A C 1
ATOM 1398 O O . PHE A 1 190 ? 17.166 6.389 12.539 1.00 78.62 190 PHE A O 1
ATOM 1405 N N . PHE A 1 191 ? 19.113 6.262 11.407 1.00 76.44 191 PHE A N 1
ATOM 1406 C CA . PHE A 1 191 ? 18.891 7.453 10.596 1.00 76.44 191 PHE A CA 1
ATOM 1407 C C . PHE A 1 191 ? 19.164 7.144 9.128 1.00 76.44 191 PHE A C 1
ATOM 1409 O O . PHE A 1 191 ? 20.139 6.474 8.775 1.00 76.44 191 PHE A O 1
ATOM 1416 N N . ARG A 1 192 ? 18.289 7.652 8.261 1.00 76.50 192 ARG A N 1
ATOM 1417 C CA . ARG A 1 192 ? 18.475 7.594 6.814 1.00 76.50 192 ARG A CA 1
ATOM 1418 C C . ARG A 1 192 ? 19.317 8.798 6.409 1.00 76.50 192 ARG A C 1
ATOM 1420 O O . ARG A 1 192 ? 18.843 9.929 6.495 1.00 76.50 192 ARG A O 1
ATOM 1427 N N . ALA A 1 193 ? 20.563 8.555 6.020 1.00 67.81 193 ALA A N 1
ATOM 1428 C CA . ALA A 1 193 ? 21.469 9.610 5.592 1.00 67.81 193 ALA A CA 1
ATOM 1429 C C . ALA A 1 193 ? 21.327 9.842 4.086 1.00 67.81 193 ALA A C 1
ATOM 1431 O O . ALA A 1 193 ? 21.138 8.902 3.310 1.00 67.81 193 ALA A O 1
ATOM 1432 N N . VAL A 1 194 ? 21.405 11.105 3.672 1.00 71.31 194 VAL A N 1
ATOM 1433 C CA . VAL A 1 194 ? 21.359 11.484 2.252 1.00 71.31 194 VAL A CA 1
ATOM 1434 C C . VAL A 1 194 ? 22.722 11.234 1.596 1.00 71.31 194 VAL A C 1
ATOM 1436 O O . VAL A 1 194 ? 22.788 10.923 0.407 1.00 71.31 194 VAL A O 1
ATOM 1439 N N . SER A 1 195 ? 23.809 11.302 2.371 1.00 73.62 195 SER A N 1
ATOM 1440 C CA . SER A 1 195 ? 25.163 10.986 1.925 1.00 73.62 195 SER A CA 1
ATOM 1441 C C . SER A 1 195 ? 26.023 10.381 3.045 1.00 73.62 195 SER A C 1
ATOM 1443 O O . SER A 1 195 ? 25.805 10.640 4.225 1.00 73.62 195 SE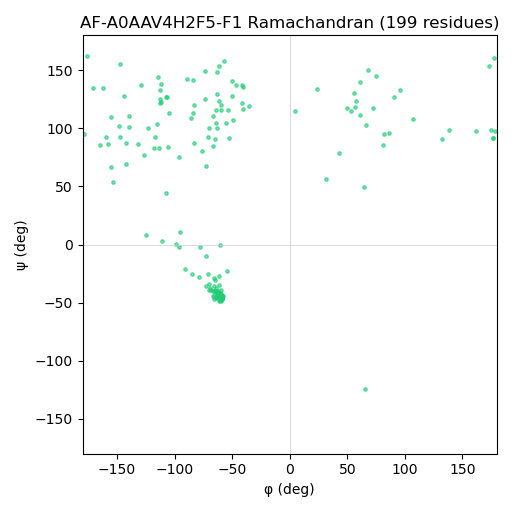R A O 1
ATOM 1445 N N . VAL A 1 196 ? 27.052 9.604 2.679 1.00 65.56 196 VAL A N 1
ATOM 1446 C CA . VAL A 1 196 ? 27.998 8.988 3.638 1.00 65.56 196 VAL A CA 1
ATOM 1447 C C . VAL A 1 196 ? 28.769 10.040 4.452 1.00 65.56 196 VAL A C 1
ATOM 1449 O O . VAL A 1 196 ? 29.173 9.773 5.582 1.00 65.56 196 VAL A O 1
ATOM 1452 N N . SER A 1 197 ? 28.960 11.246 3.903 1.00 74.06 197 SER A N 1
ATOM 1453 C CA . SER A 1 197 ? 29.586 12.367 4.616 1.00 74.06 197 SER A CA 1
ATOM 1454 C C . SER A 1 197 ? 28.760 12.865 5.800 1.00 74.06 197 SER A C 1
ATOM 1456 O O . SER A 1 197 ? 29.356 13.315 6.772 1.00 74.06 197 SER A O 1
ATOM 1458 N N . ASP A 1 198 ? 27.432 12.721 5.760 1.00 68.62 198 ASP A N 1
ATOM 1459 C CA . ASP A 1 198 ? 26.543 13.201 6.827 1.00 68.62 198 ASP A CA 1
ATOM 1460 C C . ASP A 1 198 ? 26.636 12.344 8.105 1.00 68.62 198 ASP A C 1
ATOM 1462 O O . ASP A 1 198 ? 26.096 12.719 9.139 1.00 68.62 198 ASP A O 1
ATOM 1466 N N . CYS A 1 199 ? 27.321 11.194 8.054 1.00 64.94 199 CYS A N 1
ATOM 1467 C CA . CYS A 1 199 ? 27.459 10.277 9.190 1.00 64.94 199 CYS A CA 1
ATOM 1468 C C . CYS A 1 199 ? 28.783 10.416 9.956 1.00 64.94 199 CYS A C 1
ATOM 1470 O O . CYS A 1 199 ? 29.026 9.644 10.882 1.00 64.94 199 CYS A O 1
ATOM 1472 N N . LEU A 1 200 ? 29.664 11.338 9.551 1.00 60.75 200 LEU A N 1
ATOM 1473 C CA . LEU A 1 200 ? 31.018 11.492 10.102 1.00 60.75 200 LEU A CA 1
ATOM 1474 C C . LEU A 1 200 ? 31.233 12.780 10.924 1.00 60.75 200 LEU A C 1
ATOM 1476 O O . LEU A 1 200 ? 32.357 12.994 11.383 1.00 60.75 200 LEU A O 1
ATOM 1480 N N . GLU A 1 201 ? 30.200 13.605 11.128 1.00 57.91 201 GLU A N 1
ATOM 1481 C CA . GLU A 1 201 ? 30.225 14.796 12.005 1.00 57.91 201 GLU A CA 1
ATOM 1482 C C . GLU A 1 201 ? 29.529 14.543 13.349 1.00 57.91 201 GLU A C 1
ATOM 1484 O O . GLU A 1 201 ? 30.103 14.965 14.382 1.00 57.91 201 GLU A O 1
#

Secondary structure (DSSP, 8-state):
-PPPHHHHHHHHHHHHHHHHHHHHHHHHHHHHHHHHHHHHHHHHHHHHHHHHHHHHHHHHHHHHHHHHHHHHHHHHHHHHHHHHHTT-----------------------------------------------------------------------------------------TTEEEEEETTEEEEEE-SSGGGG--

pLDDT: mean 72.72, std 20.22, range [40.34, 98.38]

Organism: NCBI:txid1093978

Foldseek 3Di:
DDDDVVVVVVVVVVVVVVVVVVVVVVVVVVVVVVVVVVVVVVVVVVVVVVVVVVVVVVVVVVVVVVVVVVVVVVVVVVVVVVVVPPPPPDDDDDDDDDDDDDDDDDDDDDDDDPDDDDDDDDPPPPPDDDDDDDDDDDDDDDDDDDDDDDDDDDDDDDDDDDDDDPPDPPDPDPDDQQWDWDDDPPDIDIDGHPHPVVRPD

Sequence (201 aa):
MEIDDETLMAAAWVNRIRTNISLVVVVAVVVIVVIVVEVVEVIVVVVVVVVVVVVVVVVVVVVVVIVVVVVVVVVVVEEEVTMFVGGGGGGADDDDDDDDDDDDDDDDDEDDDDEEEEEEEEDDDDDDDVDDVDDYDDDDSGGSGDDDGGGTGDDEDDGGGGGGDDGGRLRSIHLNANECIEVRGNQLYFFRAVSVSDCLE